Protein AF-A0A958HQF8-F1 (afdb_monomer_lite)

Structure (mmCIF, N/CA/C/O backbone):
data_AF-A0A958HQF8-F1
#
_entry.id   AF-A0A958HQF8-F1
#
loop_
_atom_site.group_PDB
_atom_site.id
_atom_site.type_symbol
_atom_site.label_atom_id
_atom_site.label_alt_id
_atom_site.label_comp_id
_atom_site.label_asym_id
_atom_site.label_entity_id
_atom_site.label_seq_id
_atom_site.pdbx_PDB_ins_code
_atom_site.Cartn_x
_atom_site.Cartn_y
_atom_site.Cartn_z
_atom_site.occupancy
_atom_site.B_iso_or_equiv
_atom_site.auth_seq_id
_atom_site.auth_comp_id
_atom_site.auth_asym_id
_atom_site.auth_atom_id
_atom_site.pdbx_PDB_model_num
ATOM 1 N N . PRO A 1 1 ? 26.269 1.930 -56.554 1.00 43.25 1 PRO A N 1
ATOM 2 C CA . PRO A 1 1 ? 25.790 3.265 -56.115 1.00 43.25 1 PRO A CA 1
ATOM 3 C C . PRO A 1 1 ? 25.452 3.191 -54.622 1.00 43.25 1 PRO A C 1
ATOM 5 O O . PRO A 1 1 ? 24.500 2.509 -54.256 1.00 43.25 1 PRO A O 1
ATOM 8 N N . LEU A 1 2 ? 26.295 3.775 -53.762 1.00 46.78 2 LEU A N 1
ATOM 9 C CA . LEU A 1 2 ? 26.007 3.866 -52.329 1.00 46.78 2 LEU A CA 1
ATOM 10 C C . LEU A 1 2 ? 24.692 4.624 -52.161 1.00 46.78 2 LEU A C 1
ATOM 12 O O . LEU A 1 2 ? 24.563 5.763 -52.608 1.00 46.78 2 LEU A O 1
ATOM 16 N N . ASN A 1 3 ? 23.705 3.948 -51.583 1.00 55.00 3 ASN A N 1
ATOM 17 C CA . ASN A 1 3 ? 22.375 4.491 -51.385 1.00 55.00 3 ASN A CA 1
ATOM 18 C C . ASN A 1 3 ? 22.464 5.528 -50.254 1.00 55.00 3 ASN A C 1
ATOM 20 O O . ASN A 1 3 ? 22.374 5.197 -49.072 1.00 55.00 3 ASN A O 1
ATOM 24 N N . LEU A 1 4 ? 22.769 6.773 -50.633 1.00 55.94 4 LEU A N 1
ATOM 25 C CA . LEU A 1 4 ? 23.006 7.906 -49.734 1.00 55.94 4 LEU A CA 1
ATOM 26 C C . LEU A 1 4 ? 21.866 8.083 -48.726 1.00 55.94 4 LEU A C 1
ATOM 28 O O . LEU A 1 4 ? 22.138 8.401 -47.576 1.00 55.94 4 LEU A O 1
ATOM 32 N N . GLU A 1 5 ? 20.621 7.790 -49.111 1.00 55.47 5 GLU A N 1
ATOM 33 C CA . GLU A 1 5 ? 19.473 7.802 -48.198 1.00 55.47 5 GLU A CA 1
ATOM 34 C C . GLU A 1 5 ? 19.595 6.785 -47.060 1.00 55.47 5 GLU A C 1
ATOM 36 O O . GLU A 1 5 ? 19.254 7.090 -45.920 1.00 55.47 5 GLU A O 1
ATOM 41 N N . THR A 1 6 ? 20.084 5.575 -47.340 1.00 57.44 6 THR A N 1
ATOM 42 C CA . THR A 1 6 ? 20.245 4.524 -46.326 1.00 57.44 6 THR A CA 1
ATOM 43 C C . THR A 1 6 ? 21.407 4.849 -45.388 1.00 57.44 6 THR A C 1
ATOM 45 O O . THR A 1 6 ? 21.285 4.662 -44.180 1.00 57.44 6 THR A O 1
ATOM 48 N N . GLY A 1 7 ? 22.496 5.411 -45.926 1.00 61.34 7 GLY A N 1
ATOM 49 C CA . GLY A 1 7 ? 23.638 5.884 -45.138 1.00 61.34 7 GLY A CA 1
ATOM 50 C C . GLY A 1 7 ? 23.294 7.077 -44.240 1.00 61.34 7 GLY A C 1
ATOM 51 O O . GLY A 1 7 ? 23.631 7.067 -43.061 1.00 61.34 7 GLY A O 1
ATOM 52 N N . LEU A 1 8 ? 22.559 8.068 -44.762 1.00 58.69 8 LEU A N 1
ATOM 53 C CA . LEU A 1 8 ? 22.076 9.223 -43.993 1.00 58.69 8 LEU A CA 1
ATOM 54 C C . LEU A 1 8 ? 21.040 8.828 -42.941 1.00 58.69 8 LEU A C 1
ATOM 56 O O . LEU A 1 8 ? 21.103 9.331 -41.823 1.00 58.69 8 LEU A O 1
ATOM 60 N N . ARG A 1 9 ? 20.116 7.908 -43.257 1.00 57.94 9 ARG A N 1
ATOM 61 C CA . ARG A 1 9 ? 19.187 7.362 -42.256 1.00 57.94 9 ARG A CA 1
ATOM 62 C C . ARG A 1 9 ? 19.942 6.664 -41.135 1.00 57.94 9 ARG A C 1
ATOM 64 O O . ARG A 1 9 ? 19.680 6.989 -39.990 1.00 57.94 9 ARG A O 1
ATOM 71 N N . GLY A 1 10 ? 20.907 5.799 -41.449 1.00 60.22 10 GLY A N 1
ATOM 72 C CA . GLY A 1 10 ? 21.725 5.117 -40.441 1.00 60.22 10 GLY A CA 1
ATOM 73 C C . GLY A 1 10 ? 22.571 6.061 -39.578 1.00 60.22 10 GLY A C 1
ATOM 74 O O . GLY A 1 10 ? 22.782 5.775 -38.407 1.00 60.22 10 GLY A O 1
ATOM 75 N N . LEU A 1 11 ? 23.008 7.202 -40.124 1.00 61.97 11 LEU A N 1
ATOM 76 C CA . LEU A 1 11 ? 23.737 8.233 -39.372 1.00 61.97 11 LEU A CA 1
ATOM 77 C C . LEU A 1 11 ? 22.837 9.082 -38.460 1.00 61.97 11 LEU A C 1
ATOM 79 O O . LEU A 1 11 ? 23.317 9.628 -37.471 1.00 61.97 11 LEU A O 1
ATOM 83 N N . LEU A 1 12 ? 21.555 9.229 -38.808 1.00 61.78 12 LEU A N 1
ATOM 84 C CA . LEU A 1 12 ? 20.590 10.076 -38.093 1.00 61.78 12 LEU A CA 1
ATOM 85 C C . LEU A 1 12 ? 19.613 9.280 -37.216 1.00 61.78 12 LEU A C 1
ATOM 87 O O . LEU A 1 12 ? 18.906 9.870 -36.401 1.00 61.78 12 LEU A O 1
ATOM 91 N N . SER A 1 13 ? 19.550 7.957 -37.374 1.00 59.56 13 SER A N 1
ATOM 92 C CA . SER A 1 13 ? 18.737 7.068 -36.550 1.00 59.56 13 SER A CA 1
ATOM 93 C C . SER A 1 13 ? 19.614 6.341 -35.544 1.00 59.56 13 SER A C 1
ATOM 95 O O . SER A 1 13 ? 20.470 5.546 -35.926 1.00 59.56 13 SER A O 1
ATOM 97 N N . ILE A 1 14 ? 19.352 6.558 -34.260 1.00 61.38 14 ILE A N 1
ATOM 98 C CA . ILE A 1 14 ? 19.919 5.725 -33.204 1.00 61.38 14 ILE A CA 1
ATOM 99 C C . ILE A 1 14 ? 19.022 4.483 -33.099 1.00 61.38 14 ILE A C 1
ATOM 101 O O . ILE A 1 14 ? 17.836 4.635 -32.785 1.00 61.38 14 ILE A O 1
ATOM 105 N N . PRO A 1 15 ? 19.517 3.268 -33.404 1.00 65.62 15 PRO A N 1
ATOM 106 C CA . PRO A 1 15 ? 18.740 2.057 -33.189 1.00 65.62 15 PRO A CA 1
ATOM 107 C C . PRO A 1 15 ? 18.499 1.894 -31.685 1.00 65.62 15 PRO A C 1
ATOM 109 O O . PRO A 1 15 ? 19.441 1.835 -30.900 1.00 65.62 15 PRO A O 1
ATOM 112 N N . PHE A 1 16 ? 17.233 1.833 -31.283 1.00 66.25 16 PHE A N 1
ATOM 113 C CA . PHE A 1 16 ? 16.833 1.650 -29.892 1.00 66.25 16 PHE A CA 1
ATOM 114 C C . PHE A 1 16 ? 15.782 0.546 -29.809 1.00 66.25 16 PHE A C 1
ATOM 116 O O . PHE A 1 16 ? 14.872 0.487 -30.637 1.00 66.25 16 PHE A O 1
ATOM 123 N N . VAL A 1 17 ? 15.915 -0.324 -28.808 1.00 67.75 17 VAL A N 1
ATOM 124 C CA . VAL A 1 17 ? 14.936 -1.368 -28.494 1.00 67.75 17 VAL A CA 1
ATOM 125 C C . VAL A 1 17 ? 14.146 -0.915 -27.277 1.00 67.75 17 VAL A C 1
ATOM 127 O O . VAL A 1 17 ? 14.694 -0.813 -26.179 1.00 67.75 17 VAL A O 1
ATOM 130 N N . ASP A 1 18 ? 12.851 -0.667 -27.456 1.00 70.31 18 ASP A N 1
ATOM 131 C CA . ASP A 1 18 ? 11.960 -0.419 -26.330 1.00 70.31 18 ASP A CA 1
ATOM 132 C C . ASP A 1 18 ? 11.487 -1.759 -25.747 1.00 70.31 18 ASP A C 1
ATOM 134 O O . ASP A 1 18 ? 10.628 -2.443 -26.312 1.00 70.31 18 ASP A O 1
ATOM 138 N N . TYR A 1 19 ? 12.054 -2.141 -24.598 1.00 68.06 19 TYR A N 1
ATOM 139 C CA . TYR A 1 19 ? 11.669 -3.352 -23.865 1.00 68.06 19 TYR A CA 1
ATOM 140 C C . TYR A 1 19 ? 10.206 -3.346 -23.427 1.00 68.06 19 TYR A C 1
ATOM 142 O O . TYR A 1 19 ? 9.594 -4.405 -23.315 1.00 68.06 19 TYR A O 1
ATOM 150 N N . ALA A 1 20 ? 9.639 -2.168 -23.167 1.00 68.88 20 ALA A N 1
ATOM 151 C CA . ALA A 1 20 ? 8.257 -2.055 -22.740 1.00 68.88 20 ALA A CA 1
ATOM 152 C C . ALA A 1 20 ? 7.301 -2.259 -23.925 1.00 68.88 20 ALA A C 1
ATOM 154 O O . ALA A 1 20 ? 6.224 -2.820 -23.732 1.00 68.88 20 ALA A O 1
ATOM 155 N N . ARG A 1 21 ? 7.710 -1.869 -25.143 1.00 70.88 21 ARG A N 1
ATOM 156 C CA . ARG A 1 21 ? 6.973 -2.132 -26.394 1.00 70.88 21 ARG A CA 1
ATOM 157 C C . ARG A 1 21 ? 7.231 -3.529 -26.972 1.00 70.88 21 ARG A C 1
ATOM 159 O O . ARG A 1 21 ? 6.385 -4.041 -27.699 1.00 70.88 21 ARG A O 1
ATOM 166 N N . GLY A 1 22 ? 8.366 -4.142 -26.637 1.00 72.75 22 GLY A N 1
ATOM 167 C CA . GLY A 1 22 ? 8.760 -5.460 -27.138 1.00 72.75 22 GLY A CA 1
ATOM 168 C C . GLY A 1 22 ? 9.335 -5.424 -28.556 1.00 72.75 22 GLY A C 1
ATOM 169 O O . GLY A 1 22 ? 9.098 -6.341 -29.330 1.00 72.75 22 GLY A O 1
ATOM 170 N N . ASP A 1 23 ? 10.088 -4.378 -28.908 1.00 73.38 23 ASP A N 1
ATOM 171 C CA . ASP A 1 23 ? 10.635 -4.167 -30.265 1.00 73.38 23 ASP A CA 1
ATOM 172 C C . ASP A 1 23 ? 11.733 -5.150 -30.703 1.00 73.38 23 ASP A C 1
ATOM 174 O O . ASP A 1 23 ? 12.223 -5.076 -31.831 1.00 73.38 23 ASP A O 1
ATOM 178 N N . GLY A 1 24 ? 12.163 -6.032 -29.803 1.00 76.12 24 GLY A N 1
ATOM 179 C CA . GLY A 1 24 ? 13.229 -6.997 -30.040 1.00 76.12 24 GLY A CA 1
ATOM 180 C C . GLY A 1 24 ? 12.729 -8.363 -30.525 1.00 76.12 24 GLY A C 1
ATOM 181 O O . GLY A 1 24 ? 11.527 -8.642 -30.509 1.00 76.12 24 GLY A O 1
ATOM 182 N N . PRO A 1 25 ? 13.655 -9.252 -30.924 1.00 77.38 25 PRO A N 1
ATOM 183 C CA . PRO A 1 25 ? 13.328 -10.652 -31.152 1.00 77.38 25 PRO A CA 1
ATOM 184 C C . PRO A 1 25 ? 12.741 -11.259 -29.875 1.00 77.38 25 PRO A C 1
ATOM 186 O O . PRO A 1 25 ? 13.250 -11.061 -28.770 1.00 77.38 25 PRO A O 1
ATOM 189 N N . SER A 1 26 ? 11.644 -11.988 -30.035 1.00 80.50 26 SER A N 1
ATOM 190 C CA . SER A 1 26 ? 11.026 -12.736 -28.945 1.00 80.50 26 SER A CA 1
ATOM 191 C C . SER A 1 26 ? 11.734 -14.080 -28.785 1.00 80.50 26 SER A C 1
ATOM 193 O O . SER A 1 26 ? 12.085 -14.714 -29.778 1.00 80.50 26 SER A O 1
ATOM 195 N N . ILE A 1 27 ? 11.946 -14.506 -27.539 1.00 84.50 27 ILE A N 1
ATOM 196 C CA . ILE A 1 27 ? 12.650 -15.750 -27.198 1.00 84.50 27 ILE A CA 1
ATOM 197 C C . ILE A 1 27 ? 11.729 -16.605 -26.322 1.00 84.50 27 ILE A C 1
ATOM 199 O O . ILE A 1 27 ? 11.136 -16.096 -25.367 1.00 84.50 27 ILE A O 1
ATOM 203 N N . GLY A 1 28 ? 11.621 -17.901 -26.619 1.00 85.25 28 GLY A N 1
ATOM 204 C CA . GLY A 1 28 ? 10.891 -18.883 -25.818 1.00 85.25 28 GLY A CA 1
ATOM 205 C C . GLY A 1 28 ? 9.868 -19.706 -26.588 1.00 85.25 28 GLY A C 1
ATOM 206 O O . GLY A 1 28 ? 9.877 -19.714 -27.815 1.00 85.25 28 GLY A O 1
ATOM 207 N N . PRO A 1 29 ? 8.977 -20.417 -25.871 1.00 84.12 29 PRO A N 1
ATOM 208 C CA . PRO A 1 29 ? 8.037 -21.333 -26.498 1.00 84.12 29 PRO A CA 1
ATOM 209 C C . PRO A 1 29 ? 7.253 -20.650 -27.622 1.00 84.12 29 PRO A C 1
ATOM 211 O O . PRO A 1 29 ? 6.652 -19.597 -27.405 1.00 84.12 29 PRO A O 1
ATOM 214 N N . GLN A 1 30 ? 7.234 -21.278 -28.801 1.00 86.12 30 GLN A N 1
ATOM 215 C CA . GLN A 1 30 ? 6.580 -20.770 -30.018 1.00 86.12 30 GLN A CA 1
ATOM 216 C C . GLN A 1 30 ? 7.241 -19.525 -30.644 1.00 86.12 30 GLN A C 1
ATOM 218 O O . GLN A 1 30 ? 6.600 -18.833 -31.433 1.00 86.12 30 GLN A O 1
ATOM 223 N N . GLN A 1 31 ? 8.502 -19.235 -30.320 1.00 90.00 31 GLN A N 1
ATOM 224 C CA . GLN A 1 31 ? 9.300 -18.187 -30.961 1.00 90.00 31 GLN A CA 1
ATOM 225 C C . GLN A 1 31 ? 10.404 -18.784 -31.844 1.00 90.00 31 GLN A C 1
ATOM 227 O O . GLN A 1 31 ? 10.613 -19.993 -31.857 1.00 90.00 31 GLN A O 1
ATOM 232 N N . ALA A 1 32 ? 11.083 -17.933 -32.620 1.00 88.81 32 ALA A N 1
ATOM 233 C CA . ALA A 1 32 ? 12.172 -18.362 -33.502 1.00 88.81 32 ALA A CA 1
ATOM 234 C C . ALA A 1 32 ? 13.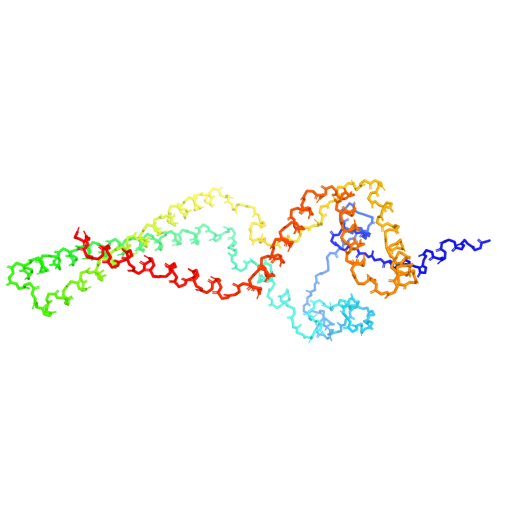418 -18.826 -32.728 1.00 88.81 32 ALA A C 1
ATOM 236 O O . ALA A 1 32 ? 14.131 -19.708 -33.194 1.00 88.81 32 ALA A O 1
ATOM 237 N N . GLU A 1 33 ? 13.653 -18.231 -31.558 1.00 88.81 33 GLU A N 1
ATOM 238 C CA . GLU A 1 33 ? 14.773 -18.546 -30.674 1.00 88.81 33 GLU A CA 1
ATOM 239 C C . GLU A 1 33 ? 14.250 -19.209 -29.396 1.00 88.81 33 GLU A C 1
ATOM 241 O O . GLU A 1 33 ? 13.338 -18.690 -28.743 1.00 88.81 33 GLU A O 1
ATOM 246 N N . ASP A 1 34 ? 14.848 -20.336 -29.019 1.00 89.56 34 ASP A N 1
ATOM 247 C CA . ASP A 1 34 ? 14.524 -21.057 -27.789 1.00 89.56 34 ASP A CA 1
ATOM 248 C C . ASP A 1 34 ? 15.382 -20.588 -26.604 1.00 89.56 34 ASP A C 1
ATOM 250 O O . ASP A 1 34 ? 16.441 -19.977 -26.752 1.00 89.56 34 ASP A O 1
ATOM 254 N N . TRP A 1 35 ? 14.940 -20.916 -25.389 1.00 87.06 35 TRP A N 1
ATOM 255 C CA . TRP A 1 35 ? 15.759 -20.792 -24.184 1.00 87.06 35 TRP A CA 1
ATOM 256 C C . TRP A 1 35 ? 15.597 -22.027 -23.302 1.00 87.06 35 TRP A C 1
ATOM 258 O O . TRP A 1 35 ? 14.571 -22.705 -23.323 1.00 87.06 35 TRP A O 1
ATOM 268 N N . THR A 1 36 ? 16.617 -22.324 -22.501 1.00 85.12 36 THR A N 1
ATOM 269 C CA . THR A 1 36 ? 16.574 -23.395 -21.498 1.00 85.12 36 THR A CA 1
ATOM 270 C C . THR A 1 36 ? 17.047 -22.833 -20.158 1.00 85.12 36 THR A C 1
ATOM 272 O O . THR A 1 36 ? 18.066 -22.138 -20.129 1.00 85.12 36 THR A O 1
ATOM 275 N N . PRO A 1 37 ? 16.331 -23.077 -19.045 1.00 86.38 37 PRO A N 1
ATOM 276 C CA . PRO A 1 37 ? 16.796 -22.651 -17.732 1.00 86.38 37 PRO A CA 1
ATOM 277 C C . PRO A 1 37 ? 18.062 -23.420 -17.348 1.00 86.38 37 PRO A C 1
ATOM 279 O O . PRO A 1 37 ? 18.094 -24.646 -17.432 1.00 86.38 37 PRO A O 1
ATOM 282 N N . ILE A 1 38 ? 19.075 -22.704 -16.864 1.00 85.69 38 ILE A N 1
ATOM 283 C CA . ILE A 1 38 ? 20.272 -23.298 -16.263 1.00 85.69 38 ILE A CA 1
ATOM 284 C C . ILE A 1 38 ? 20.173 -23.092 -14.753 1.00 85.69 38 ILE A C 1
ATOM 286 O O . ILE A 1 38 ? 20.035 -21.959 -14.286 1.00 85.69 38 ILE A O 1
ATOM 290 N N . LEU A 1 39 ? 20.199 -24.189 -13.995 1.00 88.25 39 LEU A N 1
ATOM 291 C CA . LEU A 1 39 ? 20.197 -24.126 -12.538 1.00 88.25 39 LEU A CA 1
ATOM 292 C C . LEU A 1 39 ? 21.592 -23.729 -12.061 1.00 88.25 39 LEU A C 1
ATOM 294 O O . LEU A 1 39 ? 22.547 -24.453 -12.314 1.00 88.25 39 LEU A O 1
ATOM 298 N N . ILE A 1 40 ? 21.679 -22.600 -11.362 1.00 87.94 40 ILE A N 1
ATOM 299 C CA . ILE A 1 40 ? 22.914 -22.172 -10.710 1.00 87.94 40 ILE A CA 1
ATOM 300 C C . ILE A 1 40 ? 22.971 -22.808 -9.318 1.00 87.94 40 ILE A C 1
ATOM 302 O O . ILE A 1 40 ? 22.029 -22.649 -8.534 1.00 87.94 40 ILE A O 1
ATOM 306 N N . SER A 1 41 ? 24.052 -23.525 -9.020 1.00 86.62 41 SER A N 1
ATOM 307 C CA . SER A 1 41 ? 24.291 -24.183 -7.732 1.00 86.62 41 SER A CA 1
ATOM 308 C C . SER A 1 41 ? 25.473 -23.554 -6.983 1.00 86.62 41 SER A C 1
ATOM 310 O O . SER A 1 41 ? 26.107 -22.605 -7.443 1.00 86.62 41 SER A O 1
ATOM 312 N N . ASN A 1 42 ? 25.783 -24.093 -5.802 1.00 85.06 42 ASN A N 1
ATOM 313 C CA . ASN A 1 42 ? 26.983 -23.708 -5.055 1.00 85.06 42 ASN A CA 1
ATOM 314 C C . ASN A 1 42 ? 28.290 -24.168 -5.734 1.00 85.06 42 ASN A C 1
ATOM 316 O O . ASN A 1 42 ? 29.360 -23.711 -5.340 1.00 85.06 42 ASN A O 1
ATOM 320 N N . ASP A 1 43 ? 28.219 -25.051 -6.734 1.00 88.75 43 ASP A N 1
ATOM 321 C CA . ASP A 1 43 ? 29.382 -25.531 -7.490 1.00 88.75 43 ASP A CA 1
ATOM 322 C C . ASP A 1 43 ? 29.830 -24.516 -8.563 1.00 88.75 43 ASP A C 1
ATOM 324 O O . ASP A 1 43 ? 30.96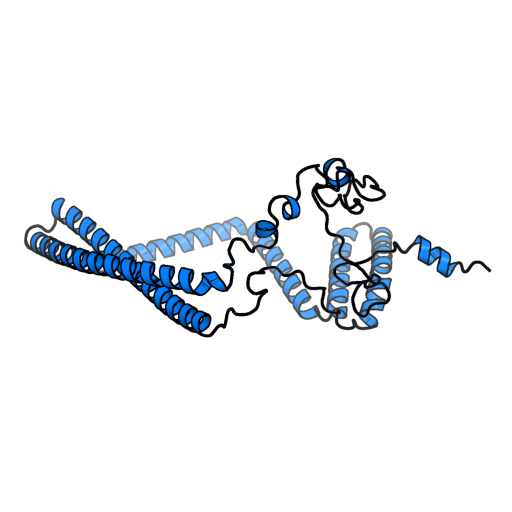0 -24.566 -9.052 1.00 88.75 43 ASP A O 1
ATOM 328 N N . ASP A 1 44 ? 28.979 -23.537 -8.891 1.00 90.44 44 ASP A N 1
ATOM 329 C CA . ASP A 1 44 ? 29.244 -22.469 -9.857 1.00 90.44 44 ASP A CA 1
ATOM 330 C C . ASP A 1 44 ? 30.076 -21.329 -9.244 1.00 90.44 44 ASP A C 1
ATOM 332 O O . ASP A 1 44 ? 29.643 -20.177 -9.149 1.00 90.44 44 ASP A O 1
ATOM 336 N N . GLY A 1 45 ? 31.316 -21.629 -8.846 1.00 87.19 45 GLY A N 1
ATOM 337 C CA . GLY A 1 45 ? 32.186 -20.693 -8.115 1.00 87.19 45 GLY A CA 1
ATOM 338 C C . GLY A 1 45 ? 32.451 -19.349 -8.816 1.00 87.19 45 GLY A C 1
ATOM 339 O O . GLY A 1 45 ? 32.778 -18.355 -8.163 1.00 87.19 45 GLY A O 1
ATOM 340 N N . TRP A 1 46 ? 32.263 -19.268 -10.139 1.00 89.12 46 TRP A N 1
ATOM 341 C CA . TRP A 1 46 ? 32.380 -18.010 -10.885 1.00 89.12 46 TRP A CA 1
ATOM 342 C C . TRP A 1 46 ? 31.330 -16.976 -10.460 1.00 89.12 46 TRP A C 1
ATOM 344 O O . TRP A 1 46 ? 31.604 -15.779 -10.511 1.00 89.12 46 TRP A O 1
ATOM 354 N N . VAL A 1 47 ? 30.151 -17.409 -10.009 1.00 89.69 47 VAL A N 1
ATOM 355 C CA . VAL A 1 47 ? 29.039 -16.527 -9.622 1.00 89.69 47 VAL A CA 1
ATOM 356 C C . VAL A 1 47 ? 29.388 -15.706 -8.384 1.00 89.69 47 VAL A C 1
ATOM 358 O O . VAL A 1 47 ? 29.010 -14.538 -8.273 1.00 89.69 47 VAL A O 1
ATOM 361 N N . ASP A 1 48 ? 30.161 -16.300 -7.479 1.00 87.44 48 ASP A N 1
ATOM 362 C CA . ASP A 1 48 ? 30.664 -15.645 -6.275 1.00 87.44 48 ASP A CA 1
ATOM 363 C C . ASP A 1 48 ? 31.828 -14.696 -6.576 1.00 87.44 48 ASP A C 1
ATOM 365 O O . ASP A 1 48 ? 31.949 -13.638 -5.951 1.00 87.44 48 ASP A O 1
ATOM 369 N N . GLY A 1 49 ? 32.667 -15.055 -7.552 1.00 86.00 49 GLY A N 1
ATOM 370 C CA . GLY A 1 49 ? 33.795 -14.236 -7.996 1.00 86.00 49 GLY A CA 1
ATOM 371 C C . GLY A 1 49 ? 33.401 -13.074 -8.912 1.00 86.00 49 GLY A C 1
ATOM 372 O O . GLY A 1 49 ? 34.109 -12.068 -8.980 1.00 86.00 49 GLY A O 1
ATOM 373 N N . TYR A 1 50 ? 32.271 -13.175 -9.611 1.00 86.00 50 TYR A N 1
ATOM 374 C CA . TYR A 1 50 ? 31.887 -12.219 -10.641 1.00 86.00 50 TYR A CA 1
ATOM 375 C C . TYR A 1 50 ? 31.081 -11.039 -10.082 1.00 86.00 50 TYR A C 1
ATOM 377 O O . TYR A 1 50 ? 29.880 -11.133 -9.840 1.00 86.00 50 TYR A O 1
ATOM 385 N N . ARG A 1 51 ? 31.738 -9.882 -9.940 1.00 82.38 51 ARG A N 1
ATOM 386 C CA . ARG A 1 51 ? 31.127 -8.609 -9.493 1.00 82.38 51 ARG A CA 1
ATOM 387 C C . ARG A 1 51 ? 31.039 -7.543 -10.590 1.00 82.38 51 ARG A C 1
ATOM 389 O O . ARG A 1 51 ? 30.664 -6.409 -10.311 1.00 82.38 51 ARG A O 1
ATOM 396 N N . GLY A 1 52 ? 31.425 -7.901 -11.813 1.00 78.50 52 GLY A N 1
ATOM 397 C CA . GLY A 1 52 ? 31.461 -6.997 -12.959 1.00 78.50 52 GLY A CA 1
ATOM 398 C C . GLY A 1 52 ? 30.100 -6.772 -13.623 1.00 78.50 52 GLY A C 1
ATOM 399 O O . GLY A 1 52 ? 29.062 -7.287 -13.191 1.00 78.50 52 GLY A O 1
ATOM 400 N N . LEU A 1 53 ? 30.130 -6.006 -14.712 1.00 81.44 53 LEU A N 1
ATOM 401 C CA . LEU A 1 53 ? 28.998 -5.803 -15.613 1.00 81.44 53 LEU A CA 1
ATOM 402 C C . LEU A 1 53 ? 29.173 -6.648 -16.880 1.00 81.44 53 LEU A C 1
ATOM 404 O O . LEU A 1 53 ? 30.273 -6.762 -17.420 1.00 81.44 53 LEU A O 1
ATOM 408 N N . TRP A 1 54 ? 28.086 -7.270 -17.325 1.00 76.62 54 TRP A N 1
ATOM 409 C CA . TRP A 1 54 ? 28.031 -8.119 -18.509 1.00 76.62 54 TRP A CA 1
ATOM 410 C C . TRP A 1 54 ? 28.002 -7.240 -19.757 1.00 76.62 54 TRP A C 1
ATOM 412 O O . TRP A 1 54 ? 27.013 -6.559 -20.013 1.00 76.62 54 TRP A O 1
ATOM 422 N N . GLY A 1 55 ? 29.069 -7.289 -20.552 1.00 72.88 55 GLY A N 1
ATOM 423 C CA . G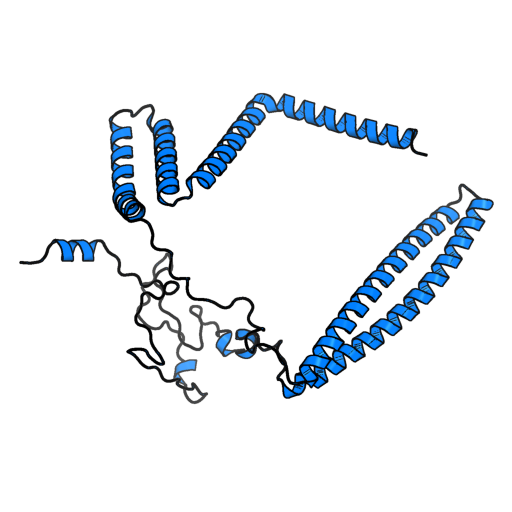LY A 1 55 ? 29.195 -6.518 -21.790 1.00 72.88 55 GLY A CA 1
ATOM 424 C C . GLY A 1 55 ? 29.981 -5.217 -21.622 1.00 72.88 55 GLY A C 1
ATOM 425 O O . GLY A 1 55 ? 30.706 -5.029 -20.647 1.00 72.88 55 GLY A O 1
ATOM 426 N N . LEU A 1 56 ? 29.875 -4.339 -22.619 1.00 68.69 56 LEU A N 1
ATOM 427 C CA . LEU A 1 56 ? 30.552 -3.044 -22.634 1.00 68.69 56 LEU A CA 1
ATOM 428 C C . LEU A 1 56 ? 29.792 -2.051 -21.747 1.00 68.69 56 LEU A C 1
ATOM 430 O O . LEU A 1 56 ? 28.645 -1.724 -22.038 1.00 68.69 56 LEU A O 1
ATOM 434 N N . ASP A 1 57 ? 30.436 -1.563 -20.688 1.00 71.25 57 ASP A N 1
ATOM 435 C CA . ASP A 1 57 ? 29.947 -0.413 -19.924 1.00 71.25 57 ASP A CA 1
ATOM 436 C C . ASP A 1 57 ? 30.578 0.854 -20.504 1.00 71.25 57 ASP A C 1
ATOM 438 O O . ASP A 1 57 ? 31.794 1.038 -20.425 1.00 71.25 57 ASP A O 1
ATOM 442 N N . THR A 1 58 ? 29.771 1.709 -21.135 1.00 69.12 58 THR A N 1
ATOM 443 C CA . THR A 1 58 ? 30.258 2.919 -21.823 1.00 69.12 58 THR A CA 1
ATOM 444 C C . THR A 1 58 ? 30.599 4.053 -20.857 1.00 69.12 58 THR A C 1
ATOM 446 O O . THR A 1 58 ? 31.052 5.108 -21.295 1.00 69.12 58 THR A O 1
ATOM 449 N N . TRP A 1 59 ? 30.416 3.838 -19.545 1.00 64.94 59 TRP A N 1
ATOM 450 C CA . TRP A 1 59 ? 30.590 4.850 -18.499 1.00 64.94 59 TRP A CA 1
ATOM 451 C C . TRP A 1 59 ? 29.809 6.137 -18.794 1.00 64.94 59 TRP A C 1
ATOM 453 O O . TRP A 1 59 ? 30.238 7.228 -18.419 1.00 64.94 59 TRP A O 1
ATOM 463 N N . ASP A 1 60 ? 28.651 6.008 -19.455 1.00 71.62 60 ASP A N 1
ATOM 464 C CA . ASP A 1 60 ? 27.785 7.139 -19.776 1.00 71.62 60 ASP A CA 1
ATOM 465 C C . ASP A 1 60 ? 27.438 7.924 -18.490 1.00 71.62 60 ASP A C 1
ATOM 467 O O . ASP A 1 60 ? 26.819 7.359 -17.571 1.00 71.62 60 ASP A O 1
ATOM 471 N N . PRO A 1 61 ? 27.806 9.221 -18.404 1.00 61.03 61 PRO A N 1
ATOM 472 C CA . PRO A 1 61 ? 27.502 10.074 -17.259 1.00 61.03 61 PRO A CA 1
ATOM 473 C C . PRO A 1 61 ? 26.003 10.173 -16.955 1.00 61.03 61 PRO A C 1
ATOM 475 O O . PRO A 1 61 ? 25.626 10.340 -15.796 1.00 61.03 61 PRO A O 1
ATOM 478 N N . LEU A 1 62 ? 25.150 10.053 -17.979 1.00 67.69 62 LEU A N 1
ATOM 479 C CA . LEU A 1 62 ? 23.692 10.099 -17.847 1.00 67.69 62 LEU A CA 1
ATOM 480 C C . LEU A 1 62 ? 23.091 8.731 -17.482 1.00 67.69 62 LEU A C 1
ATOM 482 O O . LEU A 1 62 ? 21.930 8.651 -17.082 1.00 67.69 62 LEU A O 1
ATOM 486 N N . GLY A 1 63 ? 23.892 7.662 -17.549 1.00 60.75 63 GLY A N 1
ATOM 487 C CA . GLY A 1 63 ? 23.532 6.313 -17.120 1.00 60.75 63 GLY A CA 1
ATOM 488 C C . GLY A 1 63 ? 22.518 5.597 -18.013 1.00 60.75 63 GLY A C 1
ATOM 489 O O . GLY A 1 63 ? 21.962 4.585 -17.576 1.00 60.75 63 GLY A O 1
ATOM 490 N N . GLY A 1 64 ? 22.280 6.097 -19.228 1.00 60.81 64 GLY A N 1
ATOM 491 C CA . GLY A 1 64 ? 21.343 5.514 -20.186 1.00 60.81 64 GLY A CA 1
ATOM 492 C C . GLY A 1 64 ? 21.829 4.179 -20.751 1.00 60.81 64 GLY A C 1
ATOM 493 O O . GLY A 1 64 ? 21.025 3.279 -20.979 1.00 60.81 64 GLY A O 1
ATOM 494 N N . GLU A 1 65 ? 23.145 4.012 -20.885 1.00 64.94 65 GLU A N 1
ATOM 495 C CA . GLU A 1 65 ? 23.771 2.853 -21.536 1.00 64.94 65 GLU A CA 1
ATOM 496 C C . GLU A 1 65 ? 24.680 2.063 -20.587 1.00 64.94 65 GLU A C 1
ATOM 498 O O . GLU A 1 65 ? 25.851 1.814 -20.857 1.00 64.94 65 GLU A O 1
ATOM 503 N N . ARG A 1 66 ? 24.149 1.663 -19.430 1.00 67.81 66 ARG A N 1
ATOM 504 C CA . ARG A 1 66 ? 24.913 0.828 -18.492 1.00 67.81 66 ARG A CA 1
ATOM 505 C C . ARG A 1 66 ? 24.712 -0.651 -18.760 1.00 67.81 66 ARG A C 1
ATOM 507 O O . ARG A 1 66 ? 23.575 -1.134 -18.770 1.00 67.81 66 ARG A O 1
ATOM 514 N N . ALA A 1 67 ? 25.814 -1.387 -18.820 1.00 74.56 67 ALA A N 1
ATOM 515 C CA . ALA A 1 67 ? 25.786 -2.838 -18.905 1.00 74.56 67 ALA A CA 1
ATOM 516 C C . ALA A 1 67 ? 24.983 -3.464 -17.730 1.00 74.56 67 ALA A C 1
ATOM 518 O O . ALA A 1 67 ? 24.946 -2.924 -16.607 1.00 74.56 67 ALA A O 1
ATOM 519 N N . PRO A 1 68 ? 24.256 -4.572 -17.959 1.00 75.00 68 PRO A N 1
ATOM 520 C CA . PRO A 1 68 ? 23.594 -5.310 -16.886 1.00 75.00 68 PRO A CA 1
ATOM 521 C C . PRO A 1 68 ? 24.634 -5.912 -15.934 1.00 75.00 68 PRO A C 1
ATOM 523 O O . PRO A 1 68 ? 25.686 -6.359 -16.369 1.00 75.00 68 PRO A O 1
ATOM 526 N N . SER A 1 69 ? 24.372 -5.940 -14.625 1.00 83.94 69 SER A N 1
ATOM 527 C CA . SER A 1 69 ? 25.256 -6.659 -13.695 1.00 83.94 69 SER A CA 1
ATOM 528 C C . SER A 1 69 ? 24.950 -8.156 -13.693 1.00 83.94 69 SER A C 1
ATOM 530 O O . SER A 1 69 ? 23.832 -8.556 -14.029 1.00 83.94 69 SER A O 1
ATOM 532 N N . GLY A 1 70 ? 25.921 -8.968 -13.267 1.00 85.62 70 GLY A N 1
ATOM 533 C CA . GLY A 1 70 ? 25.763 -10.421 -13.165 1.00 85.62 70 GLY A CA 1
ATOM 534 C C . GLY A 1 70 ? 24.623 -10.889 -12.237 1.00 85.62 70 GLY A C 1
ATOM 535 O O . GLY A 1 70 ? 23.930 -10.077 -11.610 1.00 85.62 70 GLY A O 1
ATOM 536 N N . PRO A 1 71 ? 24.416 -12.214 -12.122 1.00 86.06 71 PRO A N 1
ATOM 537 C CA . PRO A 1 71 ? 23.219 -12.790 -11.501 1.00 86.06 71 PRO A CA 1
ATOM 538 C C . PRO A 1 71 ? 23.143 -12.606 -9.978 1.00 86.06 71 PRO A C 1
ATOM 540 O O . PRO A 1 71 ? 22.045 -12.451 -9.445 1.00 86.06 71 PRO A O 1
ATOM 543 N N . LYS A 1 72 ? 24.285 -12.584 -9.272 1.00 89.81 72 LYS A N 1
ATOM 544 C CA . LYS A 1 72 ? 24.342 -12.478 -7.802 1.00 89.81 72 LYS A CA 1
ATOM 545 C C . LYS A 1 72 ? 24.457 -11.043 -7.289 1.00 89.81 72 LYS A C 1
ATOM 547 O O . LYS A 1 72 ? 23.808 -10.690 -6.303 1.00 89.81 72 LYS A O 1
ATOM 552 N N . TYR A 1 73 ? 25.264 -10.212 -7.946 1.00 90.50 73 TYR A N 1
ATOM 553 C CA . TYR A 1 73 ? 25.594 -8.866 -7.475 1.00 90.50 73 TYR A CA 1
ATOM 554 C C . TYR A 1 73 ? 24.939 -7.768 -8.323 1.00 90.50 73 TYR A C 1
ATOM 556 O O . TYR A 1 73 ? 24.798 -7.878 -9.544 1.00 90.50 73 TYR A O 1
ATOM 564 N N . ASN A 1 74 ? 24.522 -6.695 -7.660 1.00 88.56 74 ASN A N 1
ATOM 565 C CA . ASN A 1 74 ? 24.104 -5.441 -8.275 1.00 88.56 74 ASN A CA 1
ATOM 566 C C . ASN A 1 74 ? 25.318 -4.686 -8.840 1.00 88.56 74 ASN A C 1
ATOM 568 O O . ASN A 1 74 ? 26.468 -5.042 -8.587 1.00 88.56 74 ASN A O 1
ATOM 572 N N . ARG A 1 75 ? 25.055 -3.600 -9.574 1.00 82.00 75 ARG A N 1
ATOM 573 C CA . ARG A 1 75 ? 26.097 -2.729 -10.149 1.00 82.00 75 ARG A CA 1
ATOM 574 C C . ARG A 1 75 ? 27.024 -2.104 -9.099 1.00 82.00 75 ARG A C 1
ATOM 576 O O . ARG A 1 75 ? 28.166 -1.802 -9.403 1.00 82.00 75 ARG A O 1
ATOM 583 N N . ASP A 1 76 ? 26.530 -1.909 -7.881 1.00 84.69 76 ASP A N 1
ATOM 584 C CA . ASP A 1 76 ? 27.282 -1.386 -6.734 1.00 84.69 76 ASP A CA 1
ATOM 585 C C . ASP A 1 76 ? 28.026 -2.483 -5.945 1.00 84.69 76 ASP A C 1
ATOM 587 O O . ASP A 1 76 ? 28.625 -2.210 -4.908 1.00 84.69 76 ASP A O 1
ATOM 591 N N . GLY A 1 77 ? 27.972 -3.740 -6.402 1.00 84.44 77 GLY A N 1
ATOM 592 C CA . GLY A 1 77 ? 28.583 -4.882 -5.726 1.00 84.44 77 GLY A CA 1
ATOM 593 C C . GLY A 1 77 ? 27.784 -5.433 -4.539 1.00 84.44 77 GLY A C 1
ATOM 594 O O . GLY A 1 77 ? 28.226 -6.411 -3.925 1.00 84.44 77 GLY A O 1
ATOM 595 N N . SER A 1 78 ? 26.613 -4.867 -4.218 1.00 90.44 78 SER A N 1
ATOM 596 C CA . SER A 1 78 ? 25.703 -5.418 -3.206 1.00 90.44 78 SER A CA 1
ATOM 597 C C . SER A 1 78 ? 25.042 -6.712 -3.697 1.00 90.44 78 SER A C 1
ATOM 599 O O . SER A 1 78 ? 24.884 -6.931 -4.898 1.00 90.44 78 SER A O 1
ATOM 601 N N . VAL A 1 79 ? 24.657 -7.609 -2.785 1.00 91.75 79 VAL A N 1
ATOM 602 C CA . VAL A 1 79 ? 23.968 -8.856 -3.165 1.00 91.75 79 VAL A CA 1
ATOM 603 C C . VAL A 1 79 ? 22.519 -8.551 -3.544 1.00 91.75 79 VAL A C 1
ATOM 605 O O . VAL A 1 79 ? 21.783 -7.924 -2.778 1.00 91.75 79 VAL A O 1
ATOM 608 N N . ARG A 1 80 ? 22.089 -9.033 -4.712 1.00 91.12 80 ARG A N 1
ATOM 609 C CA . ARG A 1 80 ? 20.723 -8.858 -5.220 1.00 91.12 80 ARG A CA 1
ATOM 610 C C . ARG A 1 80 ? 19.695 -9.469 -4.268 1.00 91.12 80 ARG A C 1
ATOM 612 O O . ARG A 1 80 ? 19.894 -10.564 -3.740 1.00 91.12 80 ARG A O 1
ATOM 619 N N . LEU A 1 81 ? 18.551 -8.795 -4.109 1.00 90.81 81 LEU A N 1
ATOM 620 C CA . LEU A 1 81 ? 17.426 -9.297 -3.308 1.00 90.81 81 LEU A CA 1
ATOM 621 C C . LEU A 1 81 ? 16.936 -10.663 -3.814 1.00 90.81 81 LEU A C 1
ATOM 623 O O . LEU A 1 81 ? 16.725 -11.565 -3.009 1.00 90.81 81 LEU A O 1
ATOM 627 N N . SER A 1 82 ? 16.846 -10.826 -5.137 1.00 90.00 82 SER A N 1
ATOM 628 C CA . SER A 1 82 ? 16.483 -12.087 -5.794 1.00 90.00 82 SER A CA 1
ATOM 629 C C . SER A 1 82 ? 17.423 -13.244 -5.457 1.00 90.00 82 SER A C 1
ATOM 631 O O . SER A 1 82 ? 16.997 -14.390 -5.500 1.00 90.00 82 SER A O 1
ATOM 633 N N . TRP A 1 83 ? 18.678 -12.949 -5.100 1.00 90.81 83 TRP A N 1
ATOM 634 C CA . TRP A 1 83 ? 19.663 -13.948 -4.698 1.00 90.81 83 TRP A CA 1
ATOM 635 C C . TRP A 1 83 ? 19.602 -14.244 -3.198 1.00 90.81 83 TRP A C 1
ATOM 637 O O . TRP A 1 83 ? 19.504 -15.395 -2.790 1.00 90.81 83 TRP A O 1
ATOM 647 N N . ARG A 1 84 ? 19.658 -13.204 -2.352 1.00 92.44 84 ARG A N 1
ATOM 648 C CA . ARG A 1 84 ? 19.739 -13.382 -0.889 1.00 92.44 84 ARG A CA 1
ATOM 649 C C . ARG A 1 84 ? 18.429 -13.834 -0.245 1.00 92.44 84 ARG A C 1
ATOM 651 O O . ARG A 1 84 ? 18.459 -14.433 0.822 1.00 92.44 84 ARG A O 1
ATOM 658 N N . ALA A 1 85 ? 17.293 -13.466 -0.830 1.00 93.88 85 ALA A N 1
ATOM 659 C CA . ALA A 1 85 ? 15.967 -13.727 -0.282 1.00 93.88 85 ALA A CA 1
ATOM 660 C C . ALA A 1 85 ? 14.953 -13.862 -1.433 1.00 93.88 85 ALA A C 1
ATOM 662 O O . ALA A 1 85 ? 14.136 -12.965 -1.654 1.00 93.88 85 ALA A O 1
ATOM 663 N N . PRO A 1 86 ? 15.003 -14.966 -2.201 1.00 90.19 86 PRO A N 1
ATOM 664 C CA . PRO A 1 86 ? 14.164 -15.149 -3.386 1.00 90.19 86 PRO A CA 1
ATOM 665 C C . PRO A 1 86 ? 12.663 -15.128 -3.068 1.00 90.19 86 PRO A C 1
ATOM 667 O O . PRO A 1 86 ? 11.883 -14.589 -3.850 1.00 90.19 86 PRO A O 1
ATOM 670 N N . LEU A 1 87 ? 12.251 -15.645 -1.903 1.00 91.44 87 LEU A N 1
ATOM 671 C CA . LEU A 1 87 ? 10.852 -15.591 -1.459 1.00 91.44 87 LEU A CA 1
ATOM 672 C C . LEU A 1 87 ? 10.409 -14.156 -1.154 1.00 91.44 87 LEU A C 1
ATOM 674 O O . LEU A 1 87 ? 9.332 -13.748 -1.588 1.00 91.44 87 LEU A O 1
ATOM 678 N N . GLN A 1 88 ? 11.270 -13.368 -0.507 1.00 91.06 88 GLN A N 1
ATOM 679 C CA . GLN A 1 88 ? 11.039 -11.944 -0.266 1.00 91.06 88 GLN A CA 1
ATOM 680 C C . GLN A 1 88 ? 10.935 -11.171 -1.580 1.00 91.06 88 GLN A C 1
ATOM 682 O O . GLN A 1 88 ? 10.023 -10.367 -1.761 1.00 91.06 88 GLN A O 1
ATOM 687 N N . TRP A 1 89 ? 11.847 -11.444 -2.516 1.00 90.00 89 TRP A N 1
ATOM 688 C CA . TRP A 1 89 ? 11.854 -10.836 -3.843 1.00 90.00 89 TRP A CA 1
ATOM 689 C C . TRP A 1 89 ? 10.574 -11.142 -4.629 1.00 90.00 89 TRP A C 1
ATOM 691 O O . TRP A 1 89 ? 9.978 -10.236 -5.207 1.00 90.00 89 TRP A O 1
ATOM 701 N N . ALA A 1 90 ? 10.125 -12.400 -4.608 1.00 88.56 90 ALA A N 1
ATOM 702 C CA . ALA A 1 90 ? 8.889 -12.831 -5.256 1.00 88.56 90 ALA A CA 1
ATOM 703 C C . ALA A 1 90 ? 7.621 -12.398 -4.493 1.00 88.56 90 ALA A C 1
ATOM 705 O O . ALA A 1 90 ? 6.510 -12.548 -4.996 1.00 88.56 90 ALA A O 1
ATOM 706 N N . GLY A 1 91 ? 7.760 -11.865 -3.274 1.00 88.81 91 GLY A N 1
ATOM 707 C CA . GLY A 1 91 ? 6.634 -11.522 -2.411 1.00 88.81 91 GLY A CA 1
ATOM 708 C C . GLY A 1 91 ? 5.861 -12.744 -1.907 1.00 88.81 91 GLY A C 1
ATOM 709 O O . GLY A 1 91 ? 4.670 -12.622 -1.620 1.00 88.81 91 GLY A O 1
ATOM 710 N N . LEU A 1 92 ? 6.516 -13.903 -1.812 1.00 91.12 92 LEU A N 1
ATOM 711 C CA . LEU A 1 92 ? 5.941 -15.161 -1.335 1.00 91.12 92 LEU A CA 1
ATOM 712 C C . LEU A 1 92 ? 6.003 -15.321 0.187 1.00 91.12 92 LEU A C 1
ATOM 714 O O . LEU A 1 92 ? 5.278 -16.153 0.713 1.00 91.12 92 LEU A O 1
ATOM 718 N N . ASP A 1 93 ? 6.772 -14.501 0.910 1.00 90.62 93 ASP A N 1
ATOM 719 C CA . ASP A 1 93 ? 6.848 -14.576 2.385 1.00 90.62 93 ASP A CA 1
ATOM 720 C C . ASP A 1 93 ? 5.485 -14.397 3.079 1.00 90.62 93 ASP A C 1
ATOM 722 O O . ASP A 1 93 ? 5.259 -14.898 4.175 1.00 90.62 93 ASP A O 1
ATOM 726 N N . LYS A 1 94 ? 4.554 -13.695 2.425 1.00 88.62 94 LYS A N 1
ATOM 727 C CA . LYS A 1 94 ? 3.174 -13.476 2.895 1.00 88.62 94 LYS A CA 1
ATOM 728 C C . LYS A 1 94 ? 2.181 -14.535 2.400 1.00 88.62 94 LYS A C 1
ATOM 730 O O . LYS A 1 94 ? 1.001 -14.458 2.729 1.00 88.62 94 LYS A O 1
ATOM 735 N N . VAL A 1 95 ? 2.619 -15.460 1.546 1.00 90.50 95 VAL A N 1
ATOM 736 C CA . VAL A 1 95 ? 1.768 -16.471 0.912 1.00 90.50 95 VAL A CA 1
ATOM 737 C C . VAL A 1 95 ? 2.024 -17.805 1.588 1.00 90.50 95 VAL A C 1
A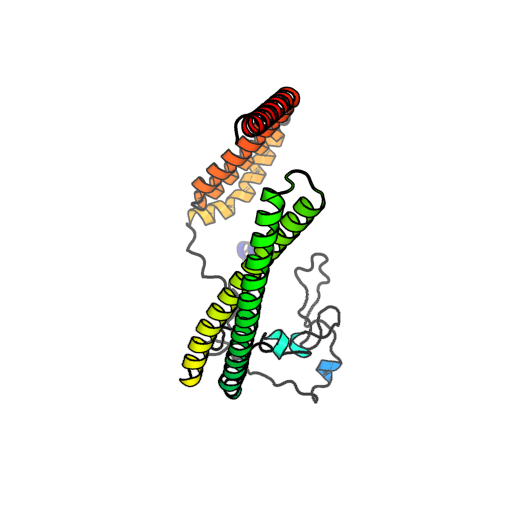TOM 739 O O . VAL A 1 95 ? 3.111 -18.373 1.503 1.00 90.50 95 VAL A O 1
ATOM 742 N N . LEU A 1 96 ? 1.001 -18.328 2.253 1.00 89.69 96 LEU A N 1
ATOM 743 C CA . LEU A 1 96 ? 1.082 -19.655 2.838 1.00 89.69 96 LEU A CA 1
ATOM 744 C C . LEU A 1 96 ? 1.002 -20.726 1.746 1.00 89.69 96 LEU A C 1
ATOM 746 O O . LEU A 1 96 ? 0.220 -20.587 0.802 1.00 89.69 96 LEU A O 1
ATOM 750 N N . PRO A 1 97 ? 1.760 -21.827 1.881 1.00 90.88 97 PRO A N 1
ATOM 751 C CA . PRO A 1 97 ? 1.585 -22.959 0.994 1.00 90.88 97 PRO A CA 1
ATOM 752 C C . PRO A 1 97 ? 0.177 -23.562 1.195 1.00 90.88 97 PRO A C 1
ATOM 754 O O . PRO A 1 97 ? -0.321 -23.581 2.329 1.00 90.88 97 PRO A O 1
ATOM 757 N N . PRO A 1 98 ? -0.468 -24.088 0.133 1.00 89.88 98 PRO A N 1
ATOM 758 C CA . PRO A 1 98 ? -1.859 -24.553 0.186 1.00 89.88 98 PRO A CA 1
ATOM 759 C C . PRO A 1 98 ? -2.149 -25.559 1.309 1.00 89.88 98 PRO A C 1
ATOM 761 O O . PRO A 1 98 ? -3.179 -25.482 1.972 1.00 89.88 98 PRO A O 1
ATOM 764 N N . ASN A 1 99 ? -1.196 -26.450 1.596 1.00 91.62 99 ASN A N 1
ATOM 765 C CA . ASN A 1 99 ? -1.308 -27.459 2.653 1.00 91.62 99 ASN A CA 1
ATOM 766 C C . ASN A 1 99 ? -1.321 -26.888 4.083 1.00 91.62 99 ASN A C 1
ATOM 768 O O . ASN A 1 99 ? -1.651 -27.614 5.016 1.00 91.62 99 ASN A O 1
ATOM 772 N N . ARG A 1 100 ? -0.947 -25.618 4.279 1.00 94.31 100 ARG A N 1
ATOM 773 C CA . ARG A 1 100 ? -0.976 -24.935 5.583 1.00 94.31 100 ARG A CA 1
ATOM 774 C C . ARG A 1 100 ? -2.053 -23.858 5.677 1.00 94.31 100 ARG A C 1
ATOM 776 O O . ARG A 1 100 ? -2.365 -23.432 6.786 1.00 94.31 100 ARG A O 1
ATOM 783 N N . ALA A 1 101 ? -2.618 -23.427 4.549 1.00 93.81 101 ALA A N 1
ATOM 784 C CA . ALA A 1 101 ? -3.540 -22.297 4.497 1.00 93.81 101 ALA A CA 1
ATOM 785 C C . ALA A 1 101 ? -4.805 -22.523 5.343 1.00 93.81 101 ALA A C 1
ATOM 787 O O . ALA A 1 101 ? -5.176 -21.644 6.113 1.00 93.81 101 ALA A O 1
ATOM 788 N N . VAL A 1 102 ? -5.419 -23.713 5.273 1.00 95.88 102 VAL A N 1
ATOM 789 C CA . VAL A 1 102 ? -6.640 -24.037 6.041 1.00 95.88 102 VAL A CA 1
ATOM 790 C C . VAL A 1 102 ? -6.385 -23.970 7.548 1.00 95.88 102 VAL A C 1
ATOM 792 O O . VAL A 1 102 ? -7.136 -23.323 8.271 1.00 95.88 102 VAL A O 1
ATOM 795 N N . THR A 1 103 ? -5.310 -24.601 8.028 1.00 96.62 103 THR A N 1
ATOM 796 C CA . THR A 1 103 ? -4.965 -24.614 9.458 1.00 96.62 103 THR A CA 1
ATOM 797 C C . THR A 1 103 ? -4.612 -23.219 9.965 1.00 96.62 103 THR A C 1
ATOM 799 O O . THR A 1 103 ? -5.063 -22.820 11.034 1.00 96.62 103 THR A O 1
ATOM 802 N N . ALA A 1 104 ? -3.824 -22.462 9.197 1.00 96.50 104 ALA A N 1
ATOM 803 C CA . ALA A 1 104 ? -3.431 -21.110 9.573 1.00 96.50 104 ALA A CA 1
ATOM 804 C C . ALA A 1 104 ? -4.632 -20.154 9.610 1.00 96.50 104 ALA A C 1
ATOM 806 O O . ALA A 1 104 ? -4.783 -19.415 10.577 1.00 96.50 104 ALA A O 1
ATOM 807 N N . MET A 1 105 ? -5.510 -20.206 8.604 1.00 96.50 105 MET A N 1
ATOM 808 C CA . MET A 1 105 ? -6.713 -19.375 8.573 1.00 96.50 105 MET A CA 1
ATOM 809 C C . MET A 1 105 ? -7.706 -19.774 9.670 1.00 96.50 105 MET A C 1
ATOM 811 O O . MET A 1 105 ? -8.314 -18.906 10.285 1.00 96.50 105 MET A O 1
ATOM 815 N N . GLY A 1 106 ? -7.820 -21.072 9.975 1.00 97.38 106 GLY A N 1
ATOM 816 C CA . GLY A 1 106 ? -8.602 -21.555 11.115 1.00 97.38 106 GLY A CA 1
ATOM 817 C C . GLY A 1 106 ? -8.125 -20.958 12.437 1.00 97.38 106 GLY A C 1
ATOM 818 O O . GLY A 1 106 ? -8.944 -20.486 13.216 1.00 97.38 106 GLY A O 1
ATOM 819 N N . LYS A 1 107 ? -6.804 -20.888 12.648 1.00 97.62 107 LYS A N 1
ATOM 820 C CA . LYS A 1 107 ? -6.234 -20.221 13.823 1.00 97.62 107 LYS A CA 1
ATOM 821 C C . LYS A 1 107 ? -6.590 -18.732 13.868 1.00 97.62 107 LYS A C 1
ATOM 823 O O . LYS A 1 107 ? -7.009 -18.258 14.911 1.00 97.62 107 LYS A O 1
ATOM 828 N N . VAL A 1 108 ? -6.475 -18.017 12.745 1.00 97.56 108 VAL A N 1
ATOM 829 C CA . VAL A 1 108 ? -6.840 -16.589 12.674 1.00 97.56 108 VAL A CA 1
ATOM 830 C C . VAL A 1 108 ? -8.304 -16.365 13.064 1.00 97.56 108 VAL A C 1
ATOM 832 O O . VAL A 1 108 ? -8.589 -15.440 13.813 1.00 97.56 108 VAL A O 1
ATOM 835 N N . VAL A 1 109 ? -9.225 -17.212 12.593 1.00 98.06 109 VAL A N 1
ATOM 836 C CA . VAL A 1 109 ? -10.645 -17.128 12.975 1.00 98.06 109 VAL A CA 1
ATOM 837 C C . VAL A 1 109 ? -10.828 -17.349 14.477 1.00 98.06 109 VAL A C 1
ATOM 839 O O . VAL A 1 109 ? -11.508 -16.556 15.119 1.00 98.06 109 VAL A O 1
ATOM 842 N N . THR A 1 110 ? -10.191 -18.371 15.053 1.00 98.06 110 THR A N 1
ATOM 843 C CA . THR A 1 110 ? -10.269 -18.635 16.499 1.00 98.06 110 THR A CA 1
ATOM 844 C C . THR A 1 110 ? -9.680 -17.494 17.334 1.00 98.06 110 THR A C 1
ATOM 846 O O . THR A 1 110 ? -10.272 -17.103 18.337 1.00 98.06 110 THR A O 1
ATOM 849 N N . ASP A 1 111 ? -8.557 -16.911 16.907 1.00 98.12 111 ASP A N 1
ATOM 850 C CA . ASP A 1 111 ? -7.944 -15.765 17.588 1.00 98.12 111 ASP A CA 1
ATOM 851 C C . ASP A 1 111 ? -8.884 -14.533 17.550 1.00 98.12 111 ASP A C 1
ATOM 853 O O . ASP A 1 111 ? -8.970 -13.784 18.523 1.00 98.12 111 ASP A O 1
ATOM 857 N N . LEU A 1 112 ? -9.629 -14.329 16.452 1.00 98.25 112 LEU A N 1
ATOM 858 C CA . LEU A 1 112 ? -10.638 -13.263 16.337 1.00 98.25 112 LEU A CA 1
ATOM 859 C C . LEU A 1 112 ? -11.869 -13.518 17.221 1.00 98.25 112 LEU A C 1
ATOM 861 O O . LEU A 1 112 ? -12.379 -12.576 17.821 1.00 98.25 112 LEU A O 1
ATOM 865 N N . GLU A 1 113 ? -12.323 -14.768 17.345 1.00 97.50 113 GLU A N 1
ATOM 866 C CA . GLU A 1 113 ? -13.422 -15.154 18.249 1.00 97.50 113 GLU A CA 1
ATOM 867 C C . GLU A 1 113 ? -13.082 -14.852 19.719 1.00 97.50 113 GLU A C 1
ATOM 869 O O . GLU A 1 113 ? -13.914 -14.344 20.476 1.00 97.50 113 GLU A O 1
ATOM 874 N N . GLU A 1 114 ? -11.840 -15.119 20.133 1.00 97.69 114 GLU A N 1
ATOM 875 C CA . GLU A 1 114 ? -11.367 -14.801 21.485 1.00 97.69 114 GLU A CA 1
ATOM 876 C C . GLU A 1 114 ? -11.279 -13.283 21.727 1.00 97.69 114 GLU A C 1
ATOM 878 O O . GLU A 1 114 ? -11.668 -12.789 22.795 1.00 97.69 114 GLU A O 1
ATOM 883 N N . GLN A 1 115 ? -10.835 -12.524 20.719 1.00 97.81 115 GLN A N 1
ATOM 884 C CA . GLN A 1 115 ? -10.814 -11.059 20.765 1.00 97.81 115 GLN A CA 1
ATOM 885 C C . GLN A 1 115 ? -12.224 -10.468 20.840 1.00 97.81 115 GLN A C 1
ATOM 887 O O . GLN A 1 115 ? -12.458 -9.570 21.650 1.00 97.81 115 GLN A O 1
ATOM 892 N N . GLU A 1 116 ? -13.174 -10.982 20.052 1.00 97.75 116 GLU A N 1
ATOM 893 C CA . GLU A 1 116 ? -14.575 -10.548 20.086 1.00 97.75 116 GLU A CA 1
ATOM 894 C C . GLU A 1 116 ? -15.152 -10.714 21.495 1.00 97.75 116 GLU A C 1
ATOM 896 O O . GLU A 1 116 ? -15.748 -9.781 22.042 1.00 97.75 116 GLU A O 1
ATOM 901 N N . LYS A 1 117 ? -14.931 -11.882 22.111 1.00 97.81 117 LYS A N 1
ATOM 902 C CA . LYS A 1 117 ? -15.407 -12.172 23.465 1.00 97.81 117 LYS A CA 1
ATOM 903 C C . LYS A 1 117 ? -14.819 -11.202 24.490 1.00 97.81 117 LYS A C 1
ATOM 905 O O . LYS A 1 117 ? -15.568 -10.637 25.287 1.00 97.81 117 LYS A O 1
ATOM 910 N N . THR A 1 118 ? -13.507 -10.978 24.439 1.00 98.00 118 THR A N 1
ATOM 911 C CA . THR A 1 118 ? -12.811 -10.050 25.345 1.00 98.00 118 THR A CA 1
ATOM 912 C C . THR A 1 118 ? -13.357 -8.627 25.206 1.00 98.00 118 THR A C 1
ATOM 914 O O . THR A 1 118 ? -13.771 -8.019 26.194 1.00 98.00 118 THR A O 1
ATOM 917 N N . LEU A 1 119 ? -13.460 -8.118 23.974 1.00 98.00 119 LEU A N 1
ATOM 918 C CA . LEU A 1 119 ? -14.002 -6.783 23.703 1.00 98.00 119 LEU A CA 1
ATOM 919 C C . LEU A 1 119 ? -15.464 -6.654 24.138 1.00 98.00 119 LEU A C 1
ATOM 921 O O . LEU A 1 119 ? -15.878 -5.602 24.624 1.00 98.00 119 LEU A O 1
ATOM 925 N N . HIS A 1 120 ? -16.261 -7.713 23.991 1.00 97.94 120 HIS A N 1
ATOM 926 C CA . HIS A 1 120 ? -17.646 -7.712 24.444 1.00 97.94 120 HIS A CA 1
ATOM 927 C C . HIS A 1 120 ? -17.750 -7.573 25.968 1.00 97.94 120 HIS A C 1
ATOM 929 O O . HIS A 1 120 ? -18.557 -6.780 26.461 1.00 97.94 120 HIS A O 1
ATOM 935 N N . GLU A 1 121 ? -16.928 -8.310 26.717 1.00 97.94 121 GLU A N 1
ATOM 936 C CA . GLU A 1 121 ? -16.867 -8.223 28.179 1.00 97.94 121 GLU A CA 1
ATOM 937 C C . GLU A 1 121 ? -16.427 -6.822 28.639 1.00 97.94 121 GLU A C 1
ATOM 939 O O . GLU A 1 121 ? -17.081 -6.223 29.501 1.00 97.94 121 GLU A O 1
ATOM 944 N N . GLU A 1 122 ? -15.397 -6.249 28.007 1.00 98.00 122 GLU A N 1
ATOM 945 C CA . GLU A 1 122 ? -14.932 -4.882 28.273 1.00 98.00 122 GLU A CA 1
ATOM 946 C C . GLU A 1 122 ? -16.005 -3.831 27.977 1.00 98.00 122 GLU A C 1
ATOM 948 O O . GLU A 1 122 ? -16.229 -2.919 28.774 1.00 98.00 122 GLU A O 1
ATOM 953 N N . LEU A 1 123 ? -16.721 -3.972 26.862 1.00 97.88 123 LEU A N 1
ATOM 954 C CA . LEU A 1 123 ? -17.783 -3.054 26.463 1.00 97.88 123 LEU A CA 1
ATOM 955 C C . LEU A 1 123 ? -18.958 -3.104 27.451 1.00 97.88 123 LEU A C 1
ATOM 957 O O . LEU A 1 123 ? -19.510 -2.063 27.822 1.00 97.88 123 LEU A O 1
ATOM 961 N N . VAL A 1 124 ? -19.326 -4.295 27.935 1.00 98.00 124 VAL A N 1
ATOM 962 C CA . VAL A 1 124 ? -20.340 -4.454 28.991 1.00 98.00 124 VAL A CA 1
ATOM 963 C C . VAL A 1 124 ? -19.882 -3.809 30.300 1.00 98.00 124 VAL A C 1
ATOM 965 O O . VAL A 1 124 ? -20.687 -3.129 30.944 1.00 98.00 124 VAL A O 1
ATOM 968 N N . ALA A 1 125 ? -18.617 -3.980 30.692 1.00 97.62 125 ALA A N 1
ATOM 969 C CA . ALA A 1 125 ? -18.058 -3.344 31.883 1.00 97.62 125 ALA A CA 1
ATOM 970 C C . ALA A 1 125 ? -18.043 -1.810 31.753 1.00 97.62 125 ALA A C 1
ATOM 972 O O . ALA A 1 125 ? -18.567 -1.118 32.625 1.00 97.62 125 ALA A O 1
ATOM 973 N N . GLN A 1 126 ? -17.562 -1.283 30.625 1.00 98.00 126 GLN A N 1
ATOM 974 C CA . GLN A 1 126 ? -17.501 0.153 30.350 1.00 98.00 126 GLN A CA 1
ATOM 975 C C . GLN A 1 126 ? -18.895 0.797 30.353 1.00 98.00 126 GLN A C 1
ATOM 977 O O . GLN A 1 126 ? -19.072 1.882 30.903 1.00 98.00 126 GLN A O 1
ATOM 982 N N . ARG A 1 127 ? -19.922 0.111 29.825 1.00 98.00 127 ARG A N 1
ATOM 983 C CA . ARG A 1 127 ? -21.321 0.573 29.915 1.00 98.00 127 ARG A CA 1
ATOM 984 C C . ARG A 1 127 ? -21.814 0.701 31.356 1.00 98.00 127 ARG A C 1
ATOM 986 O O . ARG A 1 127 ? -22.638 1.570 31.627 1.00 98.00 127 ARG A O 1
ATOM 993 N N . ARG A 1 128 ? -21.370 -0.166 32.273 1.00 97.81 128 ARG A N 1
ATOM 994 C CA . ARG A 1 128 ? -21.735 -0.066 33.697 1.00 97.81 128 ARG A CA 1
ATOM 995 C C . ARG A 1 128 ? -21.073 1.151 34.338 1.00 97.81 128 ARG A C 1
ATOM 997 O O . ARG A 1 128 ? -21.775 1.906 34.999 1.00 97.81 128 ARG A O 1
ATOM 1004 N N . THR A 1 129 ? -19.782 1.364 34.077 1.00 96.31 129 THR A N 1
ATOM 1005 C CA . THR A 1 129 ? -19.032 2.540 34.551 1.00 96.31 129 THR A CA 1
ATOM 1006 C C . THR A 1 129 ? -19.637 3.846 34.048 1.00 96.31 129 THR A C 1
ATOM 1008 O O . THR A 1 129 ? -19.817 4.778 34.823 1.00 96.31 129 THR A O 1
ATOM 1011 N N . LEU A 1 130 ? -20.013 3.903 32.768 1.00 97.75 130 LEU A N 1
ATOM 1012 C CA . LEU A 1 130 ? -20.634 5.095 32.199 1.00 97.75 130 LEU A CA 1
ATOM 1013 C C . LEU A 1 130 ? -21.960 5.427 32.899 1.00 97.75 130 LEU A C 1
ATOM 1015 O O . LEU A 1 130 ? -22.193 6.564 33.284 1.00 97.75 130 LEU A O 1
ATOM 1019 N N . ARG A 1 131 ? -22.810 4.416 33.129 1.00 98.00 131 ARG A N 1
ATOM 1020 C CA . ARG A 1 131 ? -24.089 4.608 33.830 1.00 98.00 131 ARG A CA 1
ATOM 1021 C C . ARG A 1 131 ? -23.909 5.063 35.275 1.00 98.00 131 ARG A C 1
ATOM 1023 O O . ARG A 1 131 ? -24.708 5.867 35.734 1.00 98.00 131 ARG A O 1
ATOM 1030 N N . SER A 1 132 ? -22.920 4.538 36.005 1.00 97.44 132 SER A N 1
ATOM 1031 C CA . SER A 1 132 ? -22.669 4.995 37.379 1.00 97.44 132 SER A CA 1
ATOM 1032 C C . SER A 1 132 ? -22.184 6.440 37.408 1.00 97.44 132 SER A C 1
ATOM 1034 O O . SER A 1 132 ? -22.641 7.210 38.243 1.00 97.44 132 SER A O 1
ATOM 1036 N N . LEU A 1 133 ? -21.314 6.811 36.470 1.00 96.88 133 LEU A N 1
ATOM 1037 C CA . LEU A 1 133 ? -20.759 8.155 36.392 1.00 96.88 133 LEU A CA 1
ATOM 1038 C C . LEU A 1 133 ? -21.814 9.194 35.991 1.00 96.88 133 LEU A C 1
ATOM 1040 O O . LEU A 1 133 ? -21.874 10.256 36.597 1.00 96.88 133 LEU A O 1
ATOM 1044 N N . GLU A 1 134 ? -22.709 8.852 35.063 1.00 97.62 134 GLU A N 1
ATOM 1045 C CA . GLU A 1 134 ? -23.855 9.700 34.707 1.00 97.62 134 GLU A CA 1
ATOM 1046 C C . GLU A 1 134 ? -24.768 9.963 35.915 1.00 97.62 134 GLU A C 1
ATOM 1048 O O . GLU A 1 134 ? -25.190 11.092 36.153 1.00 97.62 134 GLU A O 1
ATOM 1053 N N . LEU A 1 135 ? -25.033 8.936 36.734 1.00 97.06 135 LEU A N 1
ATOM 1054 C CA . LEU A 1 135 ? -25.812 9.100 37.966 1.00 97.06 135 LEU A CA 1
ATOM 1055 C C . LEU A 1 135 ? -25.107 10.013 38.984 1.00 97.06 135 LEU A C 1
ATOM 1057 O O . LEU A 1 135 ? -25.778 10.793 39.659 1.00 97.06 135 LEU A O 1
ATOM 1061 N N . GLU A 1 136 ? -23.779 9.928 39.106 1.00 94.69 136 GLU A N 1
ATOM 1062 C CA . GLU A 1 136 ? -22.986 10.816 39.969 1.00 94.69 136 GLU A CA 1
ATOM 1063 C C . GLU A 1 136 ? -23.025 12.267 39.476 1.00 94.69 136 GLU A C 1
ATOM 1065 O O . GLU A 1 136 ? -23.269 13.175 40.273 1.00 94.69 136 GLU A O 1
ATOM 1070 N N . VAL A 1 137 ? -22.833 12.484 38.172 1.00 95.38 137 VAL A N 1
ATOM 1071 C CA . VAL A 1 137 ? -22.911 13.809 37.542 1.00 95.38 137 VAL A CA 1
ATOM 1072 C C . VAL A 1 137 ? -24.292 14.422 37.766 1.00 95.38 137 VAL A C 1
ATOM 1074 O O . VAL A 1 137 ? -24.384 15.561 38.223 1.00 95.38 137 VAL A O 1
ATOM 1077 N N . GLU A 1 138 ? -25.369 13.669 37.541 1.00 94.38 138 GLU A N 1
ATOM 1078 C CA . GLU A 1 138 ? -26.737 14.157 37.745 1.00 94.38 138 GLU A CA 1
ATOM 1079 C C . GLU A 1 138 ? -27.016 14.495 39.221 1.00 94.38 138 GLU A C 1
ATOM 1081 O O . GLU A 1 138 ? -27.575 15.550 39.543 1.00 94.38 138 GLU A O 1
ATOM 1086 N N . ALA A 1 139 ? -26.556 13.651 40.153 1.00 93.12 139 ALA A N 1
ATOM 1087 C CA . ALA A 1 139 ? -26.675 13.921 41.584 1.00 93.12 139 ALA A CA 1
ATOM 1088 C C . ALA A 1 139 ? -25.924 15.204 41.992 1.00 93.12 139 ALA A C 1
ATOM 1090 O O . ALA A 1 139 ? -26.464 16.033 42.735 1.00 93.12 139 ALA A O 1
ATOM 1091 N N . LEU A 1 140 ? -24.708 15.408 41.476 1.00 92.69 140 LEU A N 1
ATOM 1092 C CA . LEU A 1 140 ? -23.908 16.607 41.732 1.00 92.69 140 LEU A CA 1
ATOM 1093 C C . LEU A 1 140 ? -24.546 17.855 41.120 1.00 92.69 140 LEU A C 1
ATOM 1095 O O . LEU A 1 140 ? -24.646 18.866 41.817 1.00 92.69 140 LEU A O 1
ATOM 1099 N N . ARG A 1 141 ? -25.069 17.782 39.888 1.00 91.50 141 ARG A N 1
ATOM 1100 C CA . ARG A 1 141 ? -25.820 18.885 39.259 1.00 91.50 141 ARG A CA 1
ATOM 1101 C C . ARG A 1 141 ? -27.012 19.311 40.105 1.00 91.50 141 ARG A C 1
ATOM 1103 O O . ARG A 1 141 ? -27.229 20.504 40.290 1.00 91.50 141 ARG A O 1
ATOM 1110 N N . SER A 1 142 ? -27.746 18.360 40.684 1.00 88.75 142 SER A N 1
ATOM 1111 C CA . SER A 1 142 ? -28.912 18.670 41.522 1.00 88.75 142 SER A CA 1
ATOM 1112 C C . SER A 1 142 ? -28.566 19.414 42.824 1.00 88.75 142 SER A C 1
ATOM 1114 O O . SER A 1 142 ? -29.412 20.130 43.360 1.00 88.75 142 SER A O 1
ATOM 1116 N N . THR A 1 143 ? -27.327 19.285 43.322 1.00 84.62 143 THR A N 1
ATOM 1117 C CA . THR A 1 143 ? -26.914 19.819 44.634 1.00 84.62 143 THR A CA 1
ATOM 1118 C C . THR A 1 143 ? -25.952 21.009 44.529 1.00 84.62 143 THR A C 1
ATOM 1120 O O . THR A 1 143 ? -26.010 21.921 45.354 1.00 84.62 143 THR A O 1
ATOM 1123 N N . GLN A 1 144 ? -25.047 21.022 43.544 1.00 73.69 144 GLN A N 1
ATOM 1124 C CA . GLN A 1 144 ? -23.951 21.991 43.421 1.00 73.69 144 GLN A CA 1
ATOM 1125 C C . GLN A 1 144 ? -23.607 22.289 41.952 1.00 73.69 144 GLN A C 1
ATOM 1127 O O . GLN A 1 144 ? -22.725 21.670 41.363 1.00 73.69 144 GLN A O 1
ATOM 1132 N N . TYR A 1 145 ? -24.241 23.321 41.394 1.00 66.88 145 TYR A N 1
ATOM 1133 C CA . TYR A 1 145 ? -24.068 23.734 39.992 1.00 66.88 145 TYR A CA 1
ATOM 1134 C C . TYR A 1 145 ? -22.690 24.326 39.633 1.00 66.88 145 TYR A C 1
ATOM 1136 O O . TYR A 1 145 ? -22.365 24.423 38.457 1.00 66.88 145 TYR A O 1
ATOM 1144 N N . LEU A 1 146 ? -21.889 24.764 40.610 1.00 73.19 146 LEU A N 1
ATOM 1145 C CA . LEU A 1 146 ? -20.599 25.439 40.389 1.00 73.19 146 LEU A CA 1
ATOM 1146 C C . LEU A 1 146 ? -19.522 24.851 41.314 1.00 73.19 146 LEU A C 1
ATOM 1148 O O . LEU A 1 146 ? -18.960 25.555 42.154 1.00 73.19 146 LEU A O 1
ATOM 1152 N N . SER A 1 147 ? -19.276 23.542 41.209 1.00 85.88 147 SER A N 1
ATOM 1153 C CA . SER A 1 147 ? -18.221 22.857 41.968 1.00 85.88 147 SER A CA 1
ATOM 1154 C C . SER A 1 147 ? -17.124 22.333 41.041 1.00 85.88 147 SER A C 1
ATOM 1156 O O . SER A 1 147 ? -17.402 21.845 39.950 1.00 85.88 147 SER A O 1
ATOM 1158 N N . SER A 1 148 ? -15.863 22.399 41.480 1.00 89.62 148 SER A N 1
ATOM 1159 C CA . SER A 1 148 ? -14.742 21.802 40.736 1.00 89.62 148 SER A CA 1
ATOM 1160 C C . SER A 1 148 ? -14.889 20.285 40.589 1.00 89.62 148 SER A C 1
ATOM 1162 O O . SER A 1 148 ? -14.446 19.722 39.597 1.00 89.62 148 SER A O 1
ATOM 1164 N N . VAL A 1 149 ? -15.545 19.642 41.562 1.00 90.12 149 VAL A N 1
ATOM 1165 C CA . VAL A 1 149 ? -15.823 18.199 41.569 1.00 90.12 149 VAL A CA 1
ATOM 1166 C C . VAL A 1 149 ? -16.807 17.823 40.463 1.00 90.12 149 VAL A C 1
ATOM 1168 O O . VAL A 1 149 ? -16.619 16.801 39.817 1.00 90.12 149 VAL A O 1
ATOM 1171 N N . LEU A 1 150 ? -17.833 18.647 40.213 1.00 91.94 150 LEU A N 1
ATOM 1172 C CA . LEU A 1 150 ? -18.749 18.431 39.093 1.00 91.94 150 LEU A CA 1
ATOM 1173 C C . LEU A 1 150 ? -18.001 18.475 37.755 1.00 91.94 150 LEU A C 1
ATOM 1175 O O . LEU A 1 150 ? -18.141 17.546 36.968 1.00 91.94 150 LEU A O 1
ATOM 1179 N N . ASN A 1 151 ? -17.176 19.502 37.533 1.00 92.38 151 ASN A N 1
ATOM 1180 C CA . ASN A 1 151 ? -16.420 19.643 36.285 1.00 92.38 151 ASN A CA 1
ATOM 1181 C C . ASN A 1 151 ? -15.497 18.437 36.034 1.00 92.38 151 ASN A C 1
ATOM 1183 O O . ASN A 1 151 ? -15.464 17.916 34.926 1.00 92.38 151 ASN A O 1
ATOM 1187 N N . GLU A 1 152 ? -14.795 17.956 37.066 1.00 93.88 152 GLU A N 1
ATOM 1188 C CA . GLU A 1 152 ? -13.949 16.756 36.971 1.00 93.88 152 GLU A CA 1
ATOM 1189 C C . GLU A 1 152 ? -14.769 15.512 36.582 1.00 93.88 152 GLU A C 1
ATOM 1191 O O . GLU A 1 152 ? -14.378 14.758 35.695 1.00 93.88 152 GLU A O 1
ATOM 1196 N N . ARG A 1 153 ? -15.949 15.319 37.187 1.00 94.75 153 ARG A N 1
ATOM 1197 C CA . ARG A 1 153 ? -16.825 14.176 36.873 1.00 94.75 153 ARG A CA 1
ATOM 1198 C C . ARG A 1 153 ? -17.431 14.261 35.474 1.00 94.75 153 ARG A C 1
ATOM 1200 O O . ARG A 1 153 ? -17.612 13.228 34.834 1.00 94.75 153 ARG A O 1
ATOM 1207 N N . GLU A 1 154 ? -17.735 15.463 34.991 1.00 94.69 154 GLU A N 1
ATOM 1208 C CA . GLU A 1 154 ? -18.183 15.687 33.612 1.00 94.69 154 GLU A CA 1
ATOM 1209 C C . GLU A 1 154 ? -17.068 15.384 32.599 1.00 94.69 154 GLU A C 1
ATOM 1211 O O . GLU A 1 154 ? -17.330 14.772 31.563 1.00 94.69 154 GLU A O 1
ATOM 1216 N N . GLU A 1 155 ? -15.817 15.735 32.905 1.00 96.25 155 GLU A N 1
ATOM 1217 C CA . GLU A 1 155 ? -14.665 15.353 32.082 1.00 96.25 155 GLU A CA 1
ATOM 1218 C C . GLU A 1 155 ? -14.465 13.830 32.057 1.00 96.25 155 GLU A C 1
ATOM 1220 O O . GLU A 1 155 ? -14.313 13.248 30.976 1.00 96.25 155 GLU A O 1
ATOM 1225 N N . ASP A 1 156 ? -14.528 13.169 33.217 1.00 96.56 156 ASP A N 1
ATOM 1226 C CA . ASP A 1 156 ? -14.466 11.706 33.315 1.00 96.56 156 ASP A CA 1
ATOM 1227 C C . ASP A 1 156 ? -15.583 11.043 32.486 1.00 96.56 156 ASP A C 1
ATOM 1229 O O . ASP A 1 156 ? -15.361 10.011 31.843 1.00 96.56 156 ASP A O 1
ATOM 1233 N N . LEU A 1 157 ? -16.786 11.635 32.476 1.00 97.50 157 LEU A N 1
ATOM 1234 C CA . LEU A 1 157 ? -17.942 11.130 31.733 1.00 97.50 157 LEU A CA 1
ATOM 1235 C C . LEU A 1 157 ? -17.675 11.160 30.230 1.00 97.50 157 LEU A C 1
ATOM 1237 O O . LEU A 1 157 ? -17.797 10.130 29.566 1.00 97.50 157 LEU A O 1
ATOM 1241 N N . VAL A 1 158 ? -17.221 12.299 29.707 1.00 97.69 158 VAL A N 1
ATOM 1242 C CA . VAL A 1 158 ? -16.875 12.457 28.286 1.00 97.69 158 VAL A CA 1
ATOM 1243 C C . VAL A 1 158 ? -15.763 11.484 27.870 1.00 97.69 158 VAL A C 1
ATOM 1245 O O . VAL A 1 158 ? -15.809 10.884 26.788 1.00 97.69 158 VAL A O 1
ATOM 1248 N N . GLN A 1 159 ? -14.763 11.267 28.729 1.00 97.50 159 GLN A N 1
ATOM 1249 C CA . GLN A 1 159 ? -13.717 10.271 28.477 1.00 97.50 159 GLN A CA 1
ATOM 1250 C C . GLN A 1 159 ? -14.281 8.845 28.451 1.00 97.50 159 GLN A C 1
ATOM 1252 O O . GLN A 1 159 ? -13.927 8.046 27.574 1.00 97.50 159 GLN A O 1
ATOM 1257 N N . ALA A 1 160 ? -15.183 8.515 29.378 1.00 97.38 160 ALA A N 1
ATOM 1258 C CA . ALA A 1 160 ? -15.829 7.211 29.437 1.00 97.38 160 ALA A CA 1
ATOM 1259 C C . ALA A 1 160 ? -16.721 6.939 28.213 1.00 97.38 160 ALA A C 1
ATOM 1261 O O . ALA A 1 160 ? -16.731 5.800 27.730 1.00 97.38 160 ALA A O 1
ATOM 1262 N N . GLU A 1 161 ? -17.416 7.955 27.691 1.00 98.06 161 GLU A N 1
ATOM 1263 C CA . GLU A 1 161 ? -18.191 7.886 26.444 1.00 98.06 161 GLU A CA 1
ATOM 1264 C C . GLU A 1 161 ? -17.283 7.646 25.241 1.00 98.06 161 GLU A C 1
ATOM 1266 O O . GLU A 1 161 ? -17.501 6.710 24.470 1.00 98.06 161 GLU A O 1
ATOM 1271 N N . THR A 1 162 ? -16.213 8.433 25.117 1.00 98.19 162 THR A N 1
ATOM 1272 C CA . THR A 1 162 ? -15.232 8.299 24.030 1.00 98.19 162 THR A CA 1
ATOM 1273 C C . THR A 1 162 ? -14.635 6.893 24.004 1.00 98.19 162 THR A C 1
ATOM 1275 O O . THR A 1 162 ? -14.557 6.252 22.953 1.00 98.19 162 THR A O 1
ATOM 1278 N N . LYS A 1 163 ? -14.274 6.361 25.177 1.00 97.62 163 LYS A N 1
ATOM 1279 C CA . LYS A 1 163 ? -13.773 4.991 25.308 1.00 97.62 163 LYS A CA 1
ATOM 1280 C C . LYS A 1 163 ? -14.826 3.951 24.915 1.00 97.62 163 LYS A C 1
ATOM 1282 O O . LYS A 1 163 ? -14.486 2.970 24.257 1.00 97.62 163 LYS A O 1
ATOM 1287 N N . LEU A 1 164 ? -16.093 4.149 25.287 1.00 98.25 164 LEU A N 1
ATOM 1288 C CA . LEU A 1 164 ? -17.178 3.247 24.895 1.00 98.25 164 LEU A CA 1
ATOM 1289 C C . LEU A 1 164 ? -17.379 3.231 23.372 1.00 98.25 164 LEU A C 1
ATOM 1291 O O . LEU A 1 164 ? -17.547 2.155 22.795 1.00 98.25 164 LEU A O 1
ATOM 1295 N N . HIS A 1 165 ? -17.334 4.399 22.728 1.00 98.06 165 HIS A N 1
ATOM 1296 C CA . HIS A 1 165 ? -17.404 4.515 21.272 1.00 98.06 165 HIS A CA 1
ATOM 1297 C C . HIS A 1 165 ? -16.245 3.776 20.595 1.00 98.06 165 HIS A C 1
ATOM 1299 O O . HIS A 1 165 ? -16.495 2.933 19.734 1.00 98.06 165 HIS A O 1
ATOM 1305 N N . ALA A 1 166 ? -15.009 3.994 21.051 1.00 98.00 166 ALA A N 1
ATOM 1306 C CA . ALA A 1 166 ? -13.832 3.309 20.516 1.00 98.00 166 ALA A CA 1
ATOM 1307 C C . ALA A 1 166 ? -13.920 1.776 20.659 1.00 98.00 166 ALA A C 1
ATOM 1309 O O . ALA A 1 166 ? -13.648 1.052 19.703 1.00 98.00 166 ALA A O 1
ATOM 1310 N N . LEU A 1 167 ? -14.361 1.266 21.818 1.00 98.31 167 LEU A N 1
ATOM 1311 C CA . LEU A 1 167 ? -14.584 -0.174 22.021 1.00 98.31 167 LEU A CA 1
ATOM 1312 C C . LEU A 1 167 ? -15.665 -0.726 21.083 1.00 98.31 167 LEU A C 1
ATOM 1314 O O . LEU A 1 167 ? -15.526 -1.826 20.550 1.00 98.31 167 LEU A O 1
ATOM 1318 N N . SER A 1 168 ? -16.743 0.032 20.857 1.00 98.00 168 SER A N 1
ATOM 1319 C CA . SER A 1 168 ? -17.806 -0.371 19.933 1.00 98.00 168 SER A CA 1
ATOM 1320 C C . SER A 1 168 ? -17.323 -0.433 18.483 1.00 98.00 168 SER A C 1
ATOM 1322 O O . SER A 1 168 ? -17.712 -1.347 17.757 1.00 98.00 168 SER A O 1
ATOM 1324 N N . GLU A 1 169 ? -16.490 0.515 18.051 1.00 98.25 169 GLU A N 1
ATOM 1325 C CA . GLU A 1 169 ? -15.888 0.508 16.713 1.00 98.25 169 GLU A CA 1
ATOM 1326 C C . GLU A 1 169 ? -14.926 -0.669 16.533 1.00 98.25 169 GLU A C 1
ATOM 1328 O O . GLU A 1 169 ? -14.999 -1.380 15.528 1.00 98.25 169 GLU A O 1
ATOM 1333 N N . GLN A 1 170 ? -14.074 -0.929 17.528 1.00 97.88 170 GLN A N 1
ATOM 1334 C CA . GLN A 1 170 ? -13.164 -2.075 17.519 1.00 97.88 170 GLN A CA 1
ATOM 1335 C C . GLN A 1 170 ? -13.923 -3.401 17.439 1.00 97.88 170 GLN A C 1
ATOM 1337 O O . GLN A 1 170 ? -13.580 -4.248 16.616 1.00 97.88 170 GLN A O 1
ATOM 1342 N N . LEU A 1 171 ? -14.990 -3.564 18.228 1.00 98.19 171 LEU A N 1
ATOM 1343 C CA . LEU A 1 171 ? -15.821 -4.767 18.191 1.00 98.19 171 LEU A CA 1
ATOM 1344 C C . LEU A 1 171 ? -16.453 -4.981 16.809 1.00 98.19 171 LEU A C 1
ATOM 1346 O O . LEU A 1 171 ? -16.466 -6.104 16.309 1.00 98.19 171 LEU A O 1
ATOM 1350 N N . ASN A 1 172 ? -16.959 -3.919 16.178 1.00 98.00 172 ASN A N 1
ATOM 1351 C CA . ASN A 1 172 ? -17.532 -4.013 14.835 1.00 98.00 172 ASN A CA 1
ATOM 1352 C C . ASN A 1 172 ? -16.477 -4.416 13.790 1.00 98.00 172 ASN A C 1
ATOM 1354 O O . ASN A 1 172 ? -16.739 -5.296 12.976 1.00 98.00 172 ASN A O 1
ATOM 1358 N N . SER A 1 173 ? -15.274 -3.837 13.856 1.00 98.00 173 SER A N 1
ATOM 1359 C CA . SER A 1 173 ? -14.155 -4.179 12.964 1.00 98.00 173 SER A CA 1
ATOM 1360 C C . SER A 1 173 ? -13.706 -5.642 13.108 1.00 98.00 173 SER A C 1
ATOM 1362 O O . SER A 1 173 ? -13.466 -6.335 12.113 1.00 98.00 173 SER A O 1
ATOM 1364 N N . VAL A 1 174 ? -13.646 -6.151 14.346 1.00 98.25 174 VAL A N 1
ATOM 1365 C CA . VAL A 1 174 ? -13.321 -7.561 14.621 1.00 98.25 174 VAL A CA 1
ATOM 1366 C C . VAL A 1 174 ? -14.397 -8.490 14.060 1.00 98.25 174 VAL A C 1
ATOM 1368 O O . VAL A 1 174 ? -14.056 -9.468 13.400 1.00 98.25 174 VAL A O 1
ATOM 1371 N N . LYS A 1 175 ? -15.682 -8.158 14.239 1.00 97.62 175 LYS A N 1
ATOM 1372 C CA . LYS A 1 175 ? -16.799 -8.938 13.682 1.00 97.62 175 LYS A CA 1
ATOM 1373 C C . LYS A 1 175 ? -16.772 -9.010 12.158 1.00 97.62 175 LYS A C 1
ATOM 1375 O O . LYS A 1 175 ? -16.926 -10.092 11.600 1.00 97.62 175 LYS A O 1
ATOM 1380 N N . GLU A 1 176 ? -16.525 -7.887 11.489 1.00 98.12 176 GLU A N 1
ATOM 1381 C CA . GLU A 1 176 ? -16.391 -7.849 10.027 1.00 98.12 176 GLU A CA 1
ATOM 1382 C C . GLU A 1 176 ? -15.207 -8.713 9.557 1.00 98.12 176 GLU A C 1
ATOM 1384 O O . GLU A 1 176 ? -15.326 -9.509 8.623 1.00 98.12 176 GLU A O 1
ATOM 1389 N N . SER A 1 177 ? -14.073 -8.633 10.262 1.00 97.81 177 SER A N 1
ATOM 1390 C CA . SER A 1 177 ? -12.889 -9.454 9.974 1.00 97.81 177 SER A CA 1
ATOM 1391 C C . SER A 1 177 ? -13.140 -10.949 10.195 1.00 97.81 177 SER A C 1
ATOM 1393 O O . SER A 1 177 ? -12.643 -11.781 9.433 1.00 97.81 177 SER A O 1
ATOM 1395 N N . GLN A 1 178 ? -13.915 -11.306 11.219 1.00 97.81 178 GLN A N 1
ATOM 1396 C CA . GLN A 1 178 ? -14.303 -12.682 11.521 1.00 97.81 178 GLN A CA 1
ATOM 1397 C C . GLN A 1 178 ? -15.255 -13.243 10.459 1.00 97.81 178 GLN A C 1
ATOM 1399 O O . GLN A 1 178 ? -15.069 -14.379 10.024 1.00 97.81 178 GLN A O 1
ATOM 1404 N N . GLU A 1 179 ? -16.241 -12.466 10.002 1.00 97.44 179 GLU A N 1
ATOM 1405 C CA . GLU A 1 179 ? -17.149 -12.863 8.919 1.00 97.44 179 GLU A CA 1
ATOM 1406 C C . GLU A 1 179 ? -16.373 -13.125 7.620 1.00 97.44 179 GLU A C 1
ATOM 1408 O O . GLU A 1 179 ? -16.449 -14.223 7.059 1.00 97.44 179 GLU A O 1
ATOM 1413 N N . ALA A 1 180 ? -15.525 -12.176 7.210 1.00 97.62 180 ALA A N 1
ATOM 1414 C CA . ALA A 1 180 ? -14.656 -12.333 6.045 1.00 97.62 180 ALA A CA 1
ATOM 1415 C C . ALA A 1 180 ? -13.679 -13.514 6.199 1.00 97.62 180 ALA A C 1
ATOM 1417 O O . ALA A 1 180 ? -13.417 -14.258 5.249 1.00 97.62 180 ALA A O 1
ATOM 1418 N N . GLY A 1 181 ? -13.144 -13.716 7.406 1.00 97.19 181 GLY A N 1
ATOM 1419 C CA . GLY A 1 181 ? -12.254 -14.826 7.723 1.00 97.19 181 GLY A CA 1
ATOM 1420 C C . GLY A 1 181 ? -12.943 -16.188 7.623 1.00 97.19 181 GLY A C 1
ATOM 1421 O O . GLY A 1 181 ? -12.371 -17.128 7.066 1.00 97.19 181 GLY A O 1
ATOM 1422 N N . ASN A 1 182 ? -14.185 -16.285 8.099 1.00 97.81 182 ASN A N 1
ATOM 1423 C CA . ASN A 1 182 ? -15.012 -17.485 8.008 1.00 97.81 182 ASN A CA 1
ATOM 1424 C C . ASN A 1 182 ? -15.369 -17.831 6.562 1.00 97.81 182 ASN A C 1
ATOM 1426 O O . ASN A 1 182 ? -15.229 -18.989 6.156 1.00 97.81 182 ASN A O 1
ATOM 1430 N N . GLU A 1 183 ? -15.766 -16.837 5.765 1.00 97.25 183 GLU A N 1
ATOM 1431 C CA . GLU A 1 183 ? -16.018 -17.027 4.336 1.00 97.25 183 GLU A CA 1
ATOM 1432 C C . GLU A 1 183 ? -14.747 -17.505 3.621 1.00 97.25 183 GLU A C 1
ATOM 1434 O O . GLU A 1 183 ? -14.765 -18.493 2.880 1.00 97.25 183 GLU A O 1
ATOM 1439 N N . HIS A 1 184 ? -13.604 -16.866 3.894 1.00 95.81 184 HIS A N 1
ATOM 1440 C CA . HIS A 1 184 ? -12.335 -17.263 3.296 1.00 95.81 184 HIS A CA 1
ATOM 1441 C C . HIS A 1 184 ? -11.930 -18.689 3.691 1.00 95.81 184 HIS A C 1
ATOM 1443 O O . HIS A 1 184 ? -11.542 -19.481 2.828 1.00 95.81 184 HIS A O 1
ATOM 1449 N N . LEU A 1 185 ? -12.075 -19.052 4.968 1.00 97.12 185 LEU A N 1
ATOM 1450 C CA . LEU A 1 185 ? -11.814 -20.402 5.460 1.00 97.12 185 LEU A CA 1
ATOM 1451 C C . LEU A 1 185 ? -12.712 -21.442 4.777 1.00 97.12 185 LEU A C 1
ATOM 1453 O O . LEU A 1 185 ? -12.235 -22.531 4.448 1.00 97.12 185 LEU A O 1
ATOM 1457 N N . ALA A 1 186 ? -13.987 -21.124 4.538 1.00 96.88 186 ALA A N 1
ATOM 1458 C CA . ALA A 1 186 ? -14.903 -22.002 3.818 1.00 96.88 186 ALA A CA 1
ATOM 1459 C C . ALA A 1 186 ? -14.423 -22.268 2.380 1.00 96.88 186 ALA A C 1
ATOM 1461 O O . ALA A 1 186 ? -14.357 -23.431 1.977 1.00 96.88 186 ALA A O 1
ATOM 1462 N N . ARG A 1 187 ? -13.985 -21.234 1.644 1.00 95.88 187 ARG A N 1
ATOM 1463 C CA . ARG A 1 187 ? -13.414 -21.407 0.290 1.00 95.88 187 ARG A CA 1
ATOM 1464 C C . ARG A 1 187 ? -12.126 -22.234 0.289 1.00 95.88 187 ARG A C 1
ATOM 1466 O O . ARG A 1 187 ? -11.943 -23.115 -0.553 1.00 95.88 187 ARG A O 1
ATOM 1473 N N . LEU A 1 188 ? -11.242 -22.004 1.262 1.00 95.75 188 LEU A N 1
ATOM 1474 C CA . LEU A 1 188 ? -10.003 -22.778 1.388 1.00 95.75 188 LEU A CA 1
ATOM 1475 C C . LEU A 1 188 ? -10.289 -24.264 1.648 1.00 95.75 188 LEU A C 1
ATOM 1477 O O . LEU A 1 188 ? -9.620 -25.127 1.082 1.00 95.75 188 LEU A O 1
ATOM 1481 N N . LYS A 1 189 ? -11.307 -24.579 2.461 1.00 95.44 189 LYS A N 1
ATOM 1482 C CA . LYS A 1 189 ? -11.736 -25.964 2.728 1.00 95.44 189 LYS A CA 1
ATOM 1483 C C . LYS A 1 189 ? -12.276 -26.671 1.483 1.00 95.44 189 LYS A C 1
ATOM 1485 O O . LYS A 1 189 ? -12.135 -27.887 1.388 1.00 95.44 189 LYS A O 1
ATOM 1490 N N . THR A 1 190 ? -12.838 -25.939 0.518 1.00 96.19 190 THR A N 1
ATOM 1491 C CA . THR A 1 190 ? -13.259 -26.499 -0.779 1.00 96.19 190 THR A CA 1
ATOM 1492 C C . THR A 1 190 ? -12.112 -26.640 -1.787 1.00 96.19 190 THR A C 1
ATOM 1494 O O . THR A 1 190 ? -12.340 -27.094 -2.904 1.00 96.19 190 THR A O 1
ATOM 1497 N N . GLY A 1 191 ? -10.881 -26.269 -1.416 1.00 93.50 191 GLY A N 1
ATOM 1498 C CA . GLY A 1 191 ? -9.709 -26.314 -2.295 1.00 93.50 191 GLY A CA 1
ATOM 1499 C C . GLY A 1 191 ? -9.573 -25.108 -3.228 1.00 93.50 191 GLY A C 1
ATOM 1500 O O . GLY A 1 191 ? -8.727 -25.127 -4.122 1.00 93.50 191 GLY A O 1
ATOM 1501 N N . ASP A 1 192 ? -10.371 -24.056 -3.027 1.00 94.00 192 ASP A N 1
ATOM 1502 C CA . ASP A 1 192 ? -10.241 -22.803 -3.768 1.00 94.00 192 ASP A CA 1
ATOM 1503 C C . ASP A 1 192 ? -9.249 -21.866 -3.061 1.00 94.00 192 ASP A C 1
ATOM 1505 O O . ASP A 1 192 ? -9.575 -21.175 -2.092 1.00 94.00 192 ASP A O 1
ATOM 1509 N N . PHE A 1 193 ? -8.016 -21.843 -3.570 1.00 90.19 193 PHE A N 1
ATOM 1510 C CA . PHE A 1 193 ? -6.940 -20.957 -3.108 1.00 90.19 193 PHE A CA 1
ATOM 1511 C C . PHE A 1 193 ? -6.868 -19.640 -3.898 1.00 90.19 193 PHE A C 1
ATOM 1513 O O . PHE A 1 193 ? -5.990 -18.812 -3.644 1.00 90.19 193 PHE A O 1
ATOM 1520 N N . GLY A 1 194 ? -7.776 -19.432 -4.856 1.00 89.88 194 GLY A N 1
ATOM 1521 C CA . GLY A 1 194 ? -7.736 -18.315 -5.787 1.00 89.88 194 GLY A CA 1
ATOM 1522 C C . GLY A 1 194 ? -6.584 -18.383 -6.805 1.00 89.88 194 GLY A C 1
ATOM 1523 O O . GLY A 1 194 ? -5.873 -19.385 -6.925 1.00 89.88 194 GLY A O 1
ATOM 1524 N N . PRO A 1 195 ? -6.383 -17.307 -7.585 1.00 90.19 195 PRO A N 1
ATOM 1525 C CA . PRO A 1 195 ? -5.346 -17.261 -8.611 1.00 90.19 195 PRO A CA 1
ATOM 1526 C C . PRO A 1 195 ? -3.931 -17.302 -8.016 1.00 90.19 195 PRO A C 1
ATOM 1528 O O . PRO A 1 195 ? -3.589 -16.497 -7.151 1.00 90.19 195 PRO A O 1
ATOM 1531 N N . ALA A 1 196 ? -3.046 -18.136 -8.575 1.00 86.00 196 ALA A N 1
ATOM 1532 C CA . ALA A 1 196 ? -1.662 -18.287 -8.098 1.00 86.00 196 ALA A CA 1
ATOM 1533 C C . ALA A 1 196 ? -0.865 -16.964 -8.044 1.00 86.00 196 ALA A C 1
ATOM 1535 O O . ALA A 1 196 ? 0.027 -16.790 -7.214 1.00 86.00 196 ALA A O 1
ATOM 1536 N N . ARG A 1 197 ? -1.196 -16.005 -8.918 1.00 87.44 197 ARG A N 1
ATOM 1537 C CA . ARG A 1 197 ? -0.537 -14.691 -9.013 1.00 87.44 197 ARG A CA 1
ATOM 1538 C C . ARG A 1 197 ? -1.240 -13.577 -8.234 1.00 87.44 197 ARG A C 1
ATOM 1540 O O . ARG A 1 197 ? -0.800 -12.437 -8.315 1.00 87.44 197 ARG A O 1
ATOM 1547 N N . ALA A 1 198 ? -2.278 -13.877 -7.450 1.00 88.00 198 ALA A N 1
ATOM 1548 C CA . ALA A 1 198 ? -3.021 -12.863 -6.691 1.00 88.00 198 ALA A CA 1
ATOM 1549 C C . ALA A 1 198 ? -2.146 -12.083 -5.685 1.00 88.00 198 ALA A C 1
ATOM 1551 O O . ALA A 1 198 ? -2.449 -10.945 -5.337 1.00 88.00 198 ALA A O 1
ATOM 1552 N N . HIS A 1 199 ? -1.025 -12.661 -5.243 1.00 87.50 199 HIS A N 1
ATOM 1553 C CA . HIS A 1 199 ? -0.074 -12.006 -4.342 1.00 87.50 199 HIS A CA 1
ATOM 1554 C C . HIS A 1 199 ? 0.752 -10.883 -5.006 1.00 87.50 199 HIS A C 1
ATOM 1556 O O . HIS A 1 199 ? 1.345 -10.055 -4.295 1.00 87.50 199 HIS A O 1
ATOM 1562 N N . ILE A 1 200 ? 0.793 -10.845 -6.344 1.00 88.12 200 ILE A N 1
ATOM 1563 C CA . ILE A 1 200 ? 1.554 -9.884 -7.144 1.00 88.12 200 ILE A CA 1
ATOM 1564 C C . ILE A 1 200 ? 0.712 -8.617 -7.327 1.00 88.12 200 ILE A C 1
ATOM 1566 O O . ILE A 1 200 ? -0.288 -8.623 -8.036 1.00 88.12 200 ILE A O 1
ATOM 1570 N N . ARG A 1 201 ? 1.128 -7.509 -6.700 1.00 81.00 201 ARG A N 1
ATOM 1571 C CA . ARG A 1 201 ? 0.418 -6.216 -6.800 1.00 81.00 201 ARG A CA 1
ATOM 1572 C C . ARG A 1 201 ? 0.819 -5.399 -8.026 1.00 81.00 201 ARG A C 1
ATOM 1574 O O . ARG A 1 201 ? -0.025 -4.774 -8.651 1.00 81.00 201 ARG A O 1
ATOM 1581 N N . HIS A 1 202 ? 2.105 -5.412 -8.362 1.00 78.25 202 HIS A N 1
ATOM 1582 C CA . HIS A 1 202 ? 2.671 -4.637 -9.464 1.00 78.25 202 HIS A CA 1
ATOM 1583 C C . HIS A 1 202 ? 3.267 -5.594 -10.491 1.00 78.25 202 HIS A C 1
ATOM 1585 O O . HIS A 1 202 ? 4.482 -5.751 -10.587 1.00 78.25 202 HIS A O 1
ATOM 1591 N N . ALA A 1 203 ? 2.399 -6.298 -11.215 1.00 78.25 203 ALA A N 1
ATOM 1592 C CA . ALA A 1 203 ? 2.847 -7.109 -12.335 1.00 78.25 203 ALA A CA 1
ATOM 1593 C C . ALA A 1 203 ? 3.285 -6.175 -13.469 1.00 78.25 203 ALA A C 1
ATOM 1595 O O . ALA A 1 203 ? 2.485 -5.377 -13.961 1.00 78.25 203 ALA A O 1
ATOM 1596 N N . VAL A 1 204 ? 4.549 -6.272 -13.885 1.00 71.81 204 VAL A N 1
ATOM 1597 C CA . VAL A 1 204 ? 5.005 -5.606 -15.107 1.00 71.81 204 VAL A CA 1
ATOM 1598 C C . VAL A 1 204 ? 4.295 -6.287 -16.266 1.00 71.81 204 VAL A C 1
ATOM 1600 O O . VAL A 1 204 ? 4.500 -7.472 -16.527 1.00 71.81 204 VAL A O 1
ATOM 1603 N N . THR A 1 205 ? 3.413 -5.544 -16.918 1.00 72.88 205 THR A N 1
ATOM 1604 C CA . THR A 1 205 ? 2.744 -5.981 -18.139 1.00 72.88 205 THR A CA 1
ATOM 1605 C C . THR A 1 205 ? 3.399 -5.272 -19.320 1.00 72.88 205 THR A C 1
ATOM 1607 O O . THR A 1 205 ? 3.798 -4.111 -19.174 1.00 72.88 205 THR A O 1
ATOM 1610 N N . PRO A 1 206 ? 3.565 -5.949 -20.471 1.00 73.69 206 PRO A N 1
ATOM 1611 C CA . PRO A 1 206 ? 4.009 -5.286 -21.690 1.00 73.69 206 PRO A CA 1
ATOM 1612 C C . PRO A 1 206 ? 3.096 -4.100 -21.998 1.00 73.69 206 PRO A C 1
ATOM 1614 O O . PRO A 1 206 ? 1.896 -4.149 -21.701 1.00 73.69 206 PRO A O 1
ATOM 1617 N N . GLN A 1 207 ? 3.643 -3.042 -22.599 1.00 77.12 207 GLN A N 1
ATOM 1618 C CA . GLN A 1 207 ? 2.806 -1.942 -23.053 1.00 77.12 207 GLN A CA 1
ATOM 1619 C C . GLN A 1 207 ? 1.762 -2.488 -24.031 1.00 77.12 207 GLN A C 1
ATOM 1621 O O . GLN A 1 207 ? 2.101 -3.262 -24.932 1.00 77.12 207 GLN A O 1
ATOM 1626 N N . PRO A 1 208 ? 0.486 -2.101 -23.873 1.00 73.50 208 PRO A N 1
ATOM 1627 C CA . PRO A 1 208 ? -0.528 -2.475 -24.838 1.00 73.50 208 PRO A CA 1
ATOM 1628 C C . PRO A 1 208 ? -0.139 -1.909 -26.204 1.00 73.50 208 PRO A C 1
ATOM 1630 O O . PRO A 1 208 ? 0.389 -0.798 -26.296 1.00 73.50 208 PRO A O 1
ATOM 1633 N N . ILE A 1 209 ? -0.423 -2.667 -27.265 1.00 68.94 209 ILE A N 1
ATOM 1634 C CA . ILE A 1 209 ? -0.196 -2.220 -28.641 1.00 68.94 209 ILE A CA 1
ATOM 1635 C C . ILE A 1 209 ? -0.908 -0.876 -28.808 1.00 68.94 209 ILE A C 1
ATOM 1637 O O . ILE A 1 209 ? -2.130 -0.786 -28.657 1.00 68.94 209 ILE A O 1
ATOM 1641 N N . ALA A 1 210 ? -0.136 0.183 -29.058 1.00 67.62 210 ALA A N 1
ATOM 1642 C CA . ALA A 1 210 ? -0.691 1.517 -29.204 1.00 67.62 210 ALA A CA 1
ATOM 1643 C C . ALA A 1 210 ? -1.720 1.522 -30.342 1.00 67.62 210 ALA A C 1
ATOM 1645 O O . ALA A 1 210 ? -1.492 0.934 -31.402 1.00 67.62 210 ALA A O 1
ATOM 1646 N N . ALA A 1 211 ? -2.846 2.208 -30.131 1.00 70.44 211 ALA A N 1
ATOM 1647 C CA . ALA A 1 211 ? -3.825 2.405 -31.190 1.00 70.44 211 ALA A CA 1
ATOM 1648 C C . ALA A 1 211 ? -3.142 3.049 -32.413 1.00 70.44 211 ALA A C 1
ATOM 1650 O O . ALA A 1 211 ? -2.270 3.911 -32.235 1.00 70.44 211 ALA A O 1
ATOM 1651 N N . PRO A 1 212 ? -3.524 2.661 -33.643 1.00 67.19 212 PRO A N 1
ATOM 1652 C CA . PRO A 1 212 ? -2.930 3.225 -34.845 1.00 67.19 212 PRO A CA 1
ATOM 1653 C C . PRO A 1 212 ? -3.114 4.747 -34.834 1.00 67.19 212 PRO A C 1
ATOM 1655 O O . PRO A 1 212 ? -4.239 5.248 -34.870 1.00 67.19 212 PRO A O 1
ATOM 1658 N N . GLN A 1 213 ? -2.010 5.496 -34.748 1.00 67.06 213 GLN A N 1
ATOM 1659 C CA . GLN A 1 213 ? -2.070 6.952 -34.859 1.00 67.06 213 GLN A CA 1
ATOM 1660 C C . GLN A 1 213 ? -2.493 7.327 -36.282 1.00 67.06 213 GLN A C 1
ATOM 1662 O O . GLN A 1 213 ? -2.171 6.635 -37.254 1.00 67.06 213 GLN A O 1
ATOM 1667 N N . SER A 1 214 ? -3.212 8.440 -36.425 1.00 75.31 214 SER A N 1
ATOM 1668 C CA . SER A 1 214 ? -3.587 8.936 -37.746 1.00 75.31 214 SER A CA 1
ATOM 1669 C C . SER A 1 214 ? -2.326 9.239 -38.570 1.00 75.31 214 SER A C 1
ATOM 1671 O O . SER A 1 214 ? -1.318 9.719 -38.047 1.00 75.31 214 SER A O 1
ATOM 1673 N N . ARG A 1 215 ? -2.368 8.995 -39.887 1.00 76.25 215 ARG A N 1
ATOM 1674 C CA . ARG A 1 215 ? -1.248 9.336 -40.789 1.00 76.25 215 ARG A CA 1
ATOM 1675 C C . ARG A 1 215 ? -0.869 10.822 -40.699 1.00 76.25 215 ARG A C 1
ATOM 1677 O O . ARG A 1 215 ? 0.300 11.166 -40.834 1.00 76.25 215 ARG A O 1
ATOM 1684 N N . ALA A 1 216 ? -1.852 11.682 -40.418 1.00 74.75 216 ALA A N 1
ATOM 1685 C CA . ALA A 1 216 ? -1.655 13.108 -40.183 1.00 74.75 216 ALA A CA 1
ATOM 1686 C C . ALA A 1 216 ? -0.817 13.391 -38.923 1.00 74.75 216 ALA A C 1
ATOM 1688 O O . ALA A 1 216 ? 0.063 14.245 -38.973 1.00 74.75 216 ALA A O 1
ATOM 1689 N N . ALA A 1 217 ? -1.024 12.649 -37.828 1.00 76.19 217 ALA A N 1
ATOM 1690 C CA . ALA A 1 217 ? -0.223 12.791 -36.612 1.00 76.19 217 ALA A CA 1
ATOM 1691 C C . ALA A 1 217 ? 1.244 12.392 -36.836 1.00 76.19 217 ALA A C 1
ATOM 1693 O O . ALA A 1 217 ? 2.138 13.110 -36.397 1.00 76.19 217 ALA A O 1
ATOM 1694 N N . TYR A 1 218 ? 1.501 11.310 -37.581 1.00 77.81 218 TYR A N 1
ATOM 1695 C CA . TYR A 1 218 ? 2.864 10.911 -37.956 1.00 77.81 218 TYR A CA 1
ATOM 1696 C C . TYR A 1 218 ? 3.562 11.954 -38.833 1.00 77.81 218 TYR A C 1
ATOM 1698 O O . TYR A 1 218 ? 4.704 12.327 -38.569 1.00 77.81 218 TYR A O 1
ATOM 1706 N N . PHE A 1 219 ? 2.871 12.448 -39.864 1.00 80.12 219 PHE A N 1
ATOM 1707 C CA . PHE A 1 219 ? 3.406 13.474 -40.757 1.00 80.12 219 PHE A CA 1
ATOM 1708 C C . PHE A 1 219 ? 3.694 14.783 -40.010 1.00 80.12 219 PHE A C 1
ATOM 1710 O O . PHE A 1 219 ? 4.763 15.372 -40.172 1.00 80.12 219 PHE A O 1
ATOM 1717 N N . TRP A 1 220 ? 2.777 15.204 -39.132 1.00 83.44 220 TRP A N 1
ATOM 1718 C CA . TRP A 1 220 ? 2.976 16.367 -38.272 1.00 83.44 220 TRP A CA 1
ATOM 1719 C C . TRP A 1 220 ? 4.163 16.175 -37.326 1.00 83.44 220 TRP A C 1
ATOM 1721 O O . TRP A 1 220 ? 5.031 17.040 -37.267 1.00 83.44 220 TRP A O 1
ATOM 1731 N N . ALA A 1 221 ? 4.265 15.037 -36.634 1.00 80.62 221 ALA A N 1
ATOM 1732 C CA . ALA A 1 221 ? 5.374 14.752 -35.724 1.00 80.62 221 ALA A CA 1
ATOM 1733 C C . ALA A 1 221 ? 6.745 14.807 -36.422 1.00 80.62 221 ALA A C 1
ATOM 1735 O O . ALA A 1 221 ? 7.704 15.297 -35.832 1.00 80.62 221 ALA A O 1
ATOM 1736 N N . ALA A 1 222 ? 6.828 14.373 -37.684 1.00 83.56 222 ALA A N 1
ATOM 1737 C CA . ALA A 1 222 ? 8.067 14.405 -38.460 1.00 83.56 222 ALA A CA 1
ATOM 1738 C C . ALA A 1 222 ? 8.499 15.825 -38.876 1.00 83.56 222 ALA A C 1
ATOM 1740 O O . ALA A 1 222 ? 9.691 16.112 -38.940 1.00 83.56 222 ALA A O 1
ATOM 1741 N N . ILE A 1 223 ? 7.547 16.716 -39.171 1.00 86.56 223 ILE A N 1
ATOM 1742 C CA . ILE A 1 223 ? 7.832 18.047 -39.741 1.00 86.56 223 ILE A CA 1
ATOM 1743 C C . ILE A 1 223 ? 7.876 19.139 -38.671 1.00 86.56 223 ILE A C 1
ATOM 1745 O O . ILE A 1 223 ? 8.593 20.131 -38.816 1.00 86.56 223 ILE A O 1
ATOM 1749 N N . SER A 1 224 ? 7.122 18.959 -37.589 1.00 84.19 224 SER A N 1
ATOM 1750 C CA . SER A 1 224 ? 6.861 19.988 -36.586 1.00 84.19 224 SER A CA 1
ATOM 1751 C C . SER A 1 224 ? 8.154 20.526 -35.955 1.00 84.19 224 SER A C 1
ATOM 1753 O O . SER A 1 224 ? 8.344 21.738 -35.902 1.00 84.19 224 SER A O 1
ATOM 1755 N N . GLY A 1 225 ? 9.102 19.663 -35.576 1.00 82.75 225 GLY A N 1
ATOM 1756 C CA . GLY A 1 225 ? 10.377 20.096 -34.989 1.00 82.75 225 GLY A CA 1
ATOM 1757 C C . GLY A 1 225 ? 11.195 21.018 -35.905 1.00 82.75 225 GLY A C 1
ATOM 1758 O O . GLY A 1 225 ? 11.655 22.075 -35.472 1.00 82.75 225 GLY A O 1
ATOM 1759 N N . GLY A 1 226 ? 11.322 20.661 -37.187 1.00 86.75 226 GLY A N 1
ATOM 1760 C CA . GLY A 1 226 ? 12.045 21.472 -38.172 1.00 86.75 226 GLY A CA 1
ATOM 1761 C C . GLY A 1 226 ? 11.331 22.787 -38.489 1.00 86.75 226 GLY A C 1
ATOM 1762 O O . GLY A 1 226 ? 11.960 23.844 -38.537 1.00 86.75 226 GLY A O 1
ATOM 1763 N N . LEU A 1 227 ? 10.004 22.739 -38.640 1.00 88.69 227 LEU A N 1
ATOM 1764 C CA . LEU A 1 227 ? 9.186 23.924 -38.892 1.00 88.69 227 LEU A CA 1
ATOM 1765 C C . LEU A 1 227 ? 9.235 24.913 -37.719 1.00 88.69 227 LEU A C 1
ATOM 1767 O O . LEU A 1 227 ? 9.353 26.114 -37.947 1.00 88.69 227 LEU A O 1
ATOM 1771 N N . LEU A 1 228 ? 9.189 24.420 -36.476 1.00 87.75 228 LEU A N 1
ATOM 1772 C CA . LEU A 1 228 ? 9.304 25.248 -35.275 1.00 87.75 228 LEU A CA 1
ATOM 1773 C C . LEU A 1 228 ? 10.644 25.983 -35.245 1.00 87.75 228 LEU A C 1
ATOM 1775 O O . LEU A 1 228 ? 10.675 27.189 -35.016 1.00 87.75 228 LEU A O 1
ATOM 1779 N N . LEU A 1 229 ? 11.743 25.276 -35.515 1.00 87.12 229 LEU A N 1
ATOM 1780 C CA . LEU A 1 229 ? 13.082 25.860 -35.492 1.00 87.12 229 LEU A CA 1
ATOM 1781 C C . LEU A 1 229 ? 13.246 26.933 -36.577 1.00 87.12 229 LEU A C 1
ATOM 1783 O O . LEU A 1 229 ? 13.716 28.031 -36.283 1.00 87.12 229 LEU A O 1
ATOM 1787 N N . LEU A 1 230 ? 12.782 26.662 -37.802 1.00 90.62 230 LEU A N 1
ATOM 1788 C CA . LEU A 1 230 ? 12.766 27.653 -38.884 1.00 90.62 230 LEU A CA 1
ATOM 1789 C C . LEU A 1 230 ? 11.926 28.882 -38.525 1.00 90.62 230 LEU A C 1
ATOM 1791 O O . LEU A 1 230 ? 12.352 30.011 -38.766 1.00 90.62 230 LEU A O 1
ATOM 1795 N N . LEU A 1 231 ? 10.755 28.674 -37.920 1.00 87.56 231 LEU A N 1
ATOM 1796 C CA . LEU A 1 231 ? 9.865 29.756 -37.519 1.00 87.56 231 LEU A CA 1
ATOM 1797 C C . LEU A 1 231 ? 10.493 30.623 -36.424 1.00 87.56 231 LEU A C 1
ATOM 1799 O O . LEU A 1 231 ? 10.417 31.843 -36.518 1.00 87.56 231 LEU A O 1
ATOM 1803 N N . VAL A 1 232 ? 11.160 30.019 -35.434 1.00 86.25 232 VAL A N 1
ATOM 1804 C CA . VAL A 1 232 ? 11.897 30.738 -34.380 1.00 86.25 232 VAL A CA 1
ATOM 1805 C C . VAL A 1 232 ? 13.031 31.574 -34.974 1.00 86.25 232 VAL A C 1
ATOM 1807 O O . VAL A 1 232 ? 13.141 32.759 -34.659 1.00 86.25 232 VAL A O 1
ATOM 1810 N N . VAL A 1 233 ? 13.838 30.996 -35.871 1.00 88.62 233 VAL A N 1
ATOM 1811 C CA . VAL A 1 233 ? 14.932 31.713 -36.548 1.00 88.62 233 VAL A CA 1
ATOM 1812 C C . VAL A 1 233 ? 14.394 32.889 -37.368 1.00 88.62 233 VAL A C 1
ATOM 1814 O O . VAL A 1 233 ? 14.905 34.005 -37.257 1.00 88.62 233 VAL A O 1
ATOM 1817 N N . ALA A 1 234 ? 13.323 32.676 -38.138 1.00 87.94 234 ALA A N 1
ATOM 1818 C CA . ALA A 1 234 ? 12.673 33.734 -38.907 1.00 87.94 234 ALA A CA 1
ATOM 1819 C C . ALA A 1 234 ? 12.146 34.862 -38.004 1.00 87.94 234 ALA A C 1
ATOM 1821 O O . ALA A 1 234 ? 12.256 36.038 -38.351 1.00 87.94 234 ALA A O 1
ATOM 1822 N N . LEU A 1 235 ? 11.616 34.521 -36.827 1.00 85.75 235 LEU A N 1
ATOM 1823 C CA . LEU A 1 235 ? 11.091 35.483 -35.860 1.00 85.75 235 LEU A CA 1
ATOM 1824 C C . LEU A 1 235 ? 12.181 36.372 -35.261 1.00 85.75 235 LEU A C 1
ATOM 1826 O O . LEU A 1 235 ? 12.006 37.591 -35.177 1.00 85.75 235 LEU A O 1
ATOM 1830 N N . ILE A 1 236 ? 13.314 35.769 -34.897 1.00 85.50 236 ILE A N 1
ATOM 1831 C CA . ILE A 1 236 ? 14.485 36.491 -34.387 1.00 85.50 236 ILE A CA 1
ATOM 1832 C C . ILE A 1 236 ? 15.019 37.454 -35.455 1.00 85.50 236 ILE A C 1
ATOM 1834 O O . ILE A 1 236 ? 15.345 38.596 -35.138 1.00 85.50 236 ILE A O 1
ATOM 1838 N N . TYR A 1 237 ? 15.050 37.027 -36.722 1.00 88.88 237 TYR A N 1
ATOM 1839 C CA . TYR A 1 237 ? 15.561 37.839 -37.827 1.00 88.88 237 TYR A CA 1
ATOM 1840 C C . TYR A 1 237 ? 14.620 38.990 -38.226 1.00 88.88 237 TYR A C 1
ATOM 1842 O O . TYR A 1 237 ? 15.062 40.123 -38.400 1.00 88.88 237 TYR A O 1
ATOM 1850 N N . LEU A 1 238 ? 13.315 38.728 -38.359 1.00 87.31 238 LEU A N 1
ATOM 1851 C CA . LEU A 1 238 ? 12.350 39.699 -38.894 1.00 87.31 238 LEU A CA 1
ATOM 1852 C C . LEU A 1 238 ? 11.831 40.695 -37.844 1.00 87.31 238 LEU A C 1
ATOM 1854 O O . LEU A 1 238 ? 11.459 41.819 -38.193 1.00 87.31 238 LEU A O 1
ATOM 1858 N N . ARG A 1 239 ? 11.745 40.299 -36.566 1.00 80.75 239 ARG A N 1
ATOM 1859 C CA . ARG A 1 239 ? 11.152 41.113 -35.484 1.00 80.75 239 ARG A CA 1
ATOM 1860 C C . ARG A 1 239 ? 11.934 40.998 -34.159 1.00 80.75 239 ARG A C 1
ATOM 1862 O O . ARG A 1 239 ? 11.359 40.608 -33.139 1.00 80.75 239 ARG A O 1
ATOM 1869 N N . PRO A 1 240 ? 13.204 41.441 -34.117 1.00 80.62 240 PRO A N 1
ATOM 1870 C CA . PRO A 1 240 ? 14.094 41.253 -32.966 1.00 80.62 240 PRO A CA 1
ATOM 1871 C C . PRO A 1 240 ? 13.670 41.978 -31.680 1.00 80.62 240 PRO A C 1
ATOM 1873 O O . PRO A 1 240 ? 14.161 41.639 -30.614 1.00 80.62 240 PRO A O 1
ATOM 1876 N N . HIS A 1 241 ? 12.767 42.963 -31.721 1.00 83.81 241 HIS A N 1
ATOM 1877 C CA . HIS A 1 241 ? 12.316 43.647 -30.498 1.00 83.81 241 HIS A CA 1
ATOM 1878 C C . HIS A 1 241 ? 11.163 42.921 -29.778 1.00 83.81 241 HIS A C 1
ATOM 1880 O O . HIS A 1 241 ? 11.049 42.992 -28.560 1.00 83.81 241 HIS A O 1
ATOM 1886 N N . TYR A 1 242 ? 10.325 42.182 -30.516 1.00 84.62 242 TYR A N 1
ATOM 1887 C CA . TYR A 1 242 ? 9.115 41.537 -29.980 1.00 84.62 242 TYR A CA 1
ATOM 1888 C C . TYR A 1 242 ? 9.203 40.007 -29.939 1.00 84.62 242 TYR A C 1
ATOM 1890 O O . TYR A 1 242 ? 8.215 39.343 -29.618 1.00 84.62 242 TYR A O 1
ATOM 1898 N N . TRP A 1 243 ? 10.367 39.437 -30.264 1.00 83.06 243 TRP A N 1
ATOM 1899 C CA . TRP A 1 243 ? 10.551 37.990 -30.367 1.00 83.06 243 TRP A CA 1
ATOM 1900 C C . TRP A 1 243 ? 10.085 37.187 -29.136 1.00 83.06 243 TRP A C 1
ATOM 1902 O O . TRP A 1 243 ? 9.524 36.117 -29.365 1.00 83.06 243 TRP A O 1
ATOM 1912 N N . PRO A 1 244 ? 10.189 37.653 -27.867 1.00 84.50 244 PRO A N 1
ATOM 1913 C CA . PRO A 1 244 ? 9.768 36.837 -26.726 1.00 84.50 244 PRO A CA 1
ATOM 1914 C C . PRO A 1 244 ? 8.249 36.626 -26.676 1.00 84.50 244 PRO A C 1
ATOM 1916 O O . PRO A 1 244 ? 7.781 35.528 -26.388 1.00 84.50 244 PRO A O 1
ATOM 1919 N N . ILE A 1 245 ? 7.464 37.659 -26.998 1.00 87.12 245 ILE A N 1
ATOM 1920 C CA . ILE A 1 245 ? 5.992 37.592 -26.989 1.00 87.12 245 ILE A CA 1
ATOM 1921 C C . ILE A 1 245 ? 5.509 36.680 -28.117 1.00 87.12 245 ILE A C 1
ATOM 1923 O O . ILE A 1 245 ? 4.666 35.804 -27.918 1.00 87.12 245 ILE A O 1
ATOM 1927 N N . TRP A 1 246 ? 6.078 36.858 -29.306 1.00 84.81 246 TRP A N 1
ATOM 1928 C CA . TRP A 1 246 ? 5.748 36.033 -30.459 1.00 84.81 246 TRP A CA 1
ATOM 1929 C C . TRP A 1 246 ? 6.185 34.578 -30.288 1.00 84.81 246 TRP A C 1
ATOM 1931 O O . TRP A 1 246 ? 5.464 33.686 -30.725 1.00 84.81 246 TRP A O 1
ATOM 1941 N N . LEU A 1 247 ? 7.308 34.320 -29.609 1.00 88.12 247 LEU A N 1
ATOM 1942 C CA . LEU A 1 247 ? 7.748 32.967 -29.275 1.00 88.12 247 LEU A CA 1
ATOM 1943 C C . LEU A 1 247 ? 6.701 32.236 -28.430 1.00 88.12 247 LEU A C 1
ATOM 1945 O O . LEU A 1 247 ? 6.362 31.097 -28.739 1.00 88.12 247 LEU A O 1
ATOM 1949 N N . ILE A 1 248 ? 6.145 32.898 -27.410 1.00 89.31 248 ILE A N 1
ATOM 1950 C CA . ILE A 1 248 ? 5.064 32.330 -26.592 1.00 89.31 248 ILE A CA 1
ATOM 1951 C C . ILE A 1 248 ? 3.856 31.995 -27.475 1.00 89.31 248 ILE A C 1
ATOM 1953 O O . ILE A 1 248 ? 3.325 30.889 -27.392 1.00 89.31 248 ILE A O 1
ATOM 1957 N N . GLY A 1 249 ? 3.458 32.909 -28.364 1.00 89.06 249 GLY A N 1
ATOM 1958 C CA . GLY A 1 249 ? 2.3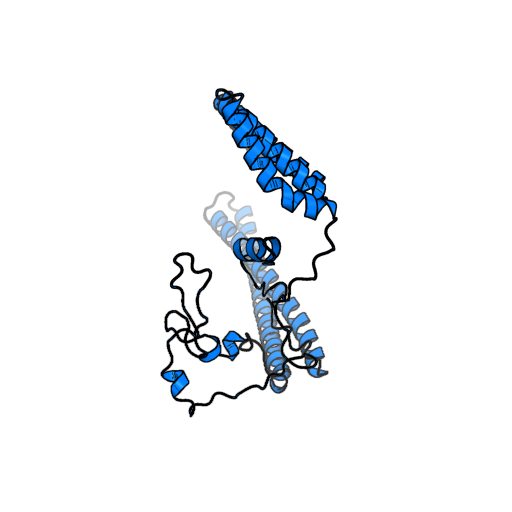58 32.677 -29.305 1.00 89.06 249 GLY A CA 1
ATOM 1959 C C . GLY A 1 249 ? 2.597 31.473 -30.222 1.00 89.06 249 GLY A C 1
ATOM 1960 O O . GLY A 1 249 ? 1.709 30.637 -30.388 1.00 89.06 249 GLY A O 1
ATOM 1961 N N . VAL A 1 250 ? 3.810 31.341 -30.762 1.00 88.06 250 VAL A N 1
ATOM 1962 C CA . VAL A 1 250 ? 4.213 30.202 -31.597 1.00 88.06 250 VAL A CA 1
ATOM 1963 C C . VAL A 1 250 ? 4.176 28.898 -30.808 1.00 88.06 250 VAL A C 1
ATOM 1965 O O . VAL A 1 250 ? 3.604 27.927 -31.294 1.00 88.06 250 VAL A O 1
ATOM 1968 N N . ILE A 1 251 ? 4.723 28.870 -29.590 1.00 88.50 251 ILE A N 1
ATOM 1969 C CA . ILE A 1 251 ? 4.709 27.682 -28.724 1.00 88.50 251 ILE A CA 1
ATOM 1970 C C . ILE A 1 251 ? 3.268 27.248 -28.432 1.00 88.50 251 ILE A C 1
ATOM 1972 O O . ILE A 1 251 ? 2.947 26.067 -28.565 1.00 88.50 251 ILE A O 1
ATOM 1976 N N . VAL A 1 252 ? 2.385 28.189 -28.082 1.00 90.19 252 VAL A N 1
ATOM 1977 C CA . VAL A 1 252 ? 0.968 27.903 -27.804 1.00 90.19 252 VAL A CA 1
ATOM 1978 C C . VAL A 1 252 ? 0.256 27.374 -29.051 1.00 90.19 252 VAL A C 1
ATOM 1980 O O . VAL A 1 252 ? -0.472 26.386 -28.959 1.00 90.19 252 VAL A O 1
ATOM 1983 N N . LEU A 1 253 ? 0.493 27.980 -30.218 1.00 88.94 253 LEU A N 1
ATOM 1984 C CA . LEU A 1 253 ? -0.067 27.521 -31.490 1.00 88.94 253 LEU A CA 1
ATOM 1985 C C . LEU A 1 253 ? 0.380 26.091 -31.812 1.00 88.94 253 LEU A C 1
ATOM 1987 O O . LEU A 1 253 ? -0.441 25.245 -32.164 1.00 88.94 253 LEU A O 1
ATOM 1991 N N . PHE A 1 254 ? 1.672 25.810 -31.659 1.00 89.25 254 PHE A N 1
ATOM 1992 C CA . PHE A 1 254 ? 2.244 24.498 -31.937 1.00 89.25 254 PHE A CA 1
ATOM 1993 C C . PHE A 1 254 ? 1.725 23.425 -30.984 1.00 89.25 254 PHE A C 1
ATOM 1995 O O . PHE A 1 254 ? 1.361 22.336 -31.423 1.00 89.25 254 PHE A O 1
ATOM 2002 N N . ALA A 1 255 ? 1.632 23.749 -29.694 1.00 87.00 255 ALA A N 1
ATOM 2003 C CA . ALA A 1 255 ? 1.051 22.867 -28.692 1.00 87.00 255 ALA A CA 1
ATOM 2004 C C . ALA A 1 255 ? -0.439 22.596 -28.970 1.00 87.00 255 ALA A C 1
ATOM 2006 O O . ALA A 1 255 ? -0.902 21.468 -28.800 1.00 87.00 255 ALA A O 1
ATOM 2007 N N . GLY A 1 256 ? -1.177 23.596 -29.463 1.00 88.56 256 GLY A N 1
ATOM 2008 C CA . GLY A 1 256 ? -2.567 23.440 -29.889 1.00 88.56 256 GLY A CA 1
ATOM 2009 C C . GLY A 1 256 ? -2.722 22.543 -31.118 1.00 88.56 256 GLY A C 1
ATOM 2010 O O . GLY A 1 256 ? -3.577 21.658 -31.123 1.00 88.56 256 GLY A O 1
ATOM 2011 N N . LEU A 1 257 ? -1.872 22.721 -32.135 1.00 87.19 257 LEU A N 1
ATOM 2012 C CA . LEU A 1 257 ? -1.848 21.867 -33.327 1.00 87.19 257 LEU A CA 1
ATOM 2013 C C . LEU A 1 257 ? -1.464 20.422 -32.986 1.00 87.19 257 LEU A C 1
ATOM 2015 O O . LEU A 1 257 ? -2.131 19.496 -33.443 1.00 87.19 257 LEU A O 1
ATOM 2019 N N . ASP A 1 258 ? -0.453 20.213 -32.140 1.00 84.88 258 ASP A N 1
ATOM 2020 C CA . ASP A 1 258 ? -0.074 18.878 -31.663 1.00 84.88 258 ASP A CA 1
ATOM 2021 C C . ASP A 1 258 ? -1.219 18.218 -30.874 1.00 84.88 258 ASP A C 1
ATOM 2023 O O . ASP A 1 258 ? -1.575 17.065 -31.129 1.00 84.88 258 ASP A O 1
ATOM 2027 N N . ALA A 1 259 ? -1.886 18.967 -29.990 1.00 86.31 259 ALA A N 1
ATOM 2028 C CA . ALA A 1 259 ? -3.055 18.475 -29.271 1.00 86.31 259 ALA A CA 1
ATOM 2029 C C . ALA A 1 259 ? -4.225 18.131 -30.208 1.00 86.31 259 ALA A C 1
ATOM 2031 O O . ALA A 1 259 ? -4.891 17.117 -29.992 1.00 86.31 259 ALA A O 1
ATOM 2032 N N . ALA A 1 260 ? -4.470 18.927 -31.253 1.00 85.31 260 ALA A N 1
ATOM 2033 C CA . ALA A 1 260 ? -5.491 18.648 -32.261 1.00 85.31 260 ALA A CA 1
ATOM 2034 C C . ALA A 1 260 ? -5.181 17.371 -33.050 1.00 85.31 260 ALA A C 1
ATOM 2036 O O . ALA A 1 260 ? -6.037 16.492 -33.151 1.00 85.31 260 ALA A O 1
ATOM 2037 N N . MET A 1 261 ? -3.943 17.221 -33.526 1.00 82.94 261 MET A N 1
ATOM 2038 C CA . MET A 1 261 ? -3.500 16.036 -34.271 1.00 82.94 261 MET A CA 1
ATOM 2039 C C . MET A 1 261 ? -3.560 14.756 -33.427 1.00 82.94 261 MET A C 1
ATOM 2041 O O . MET A 1 261 ? -3.827 13.678 -33.957 1.00 82.94 261 MET A O 1
ATOM 2045 N N . ARG A 1 262 ? -3.376 14.868 -32.105 1.00 78.19 262 ARG A N 1
ATOM 2046 C CA . ARG A 1 262 ? -3.498 13.758 -31.143 1.00 78.19 262 ARG A CA 1
ATOM 2047 C C . ARG A 1 262 ? -4.926 13.517 -30.634 1.00 78.19 262 ARG A C 1
ATOM 2049 O O . ARG A 1 262 ? -5.106 12.672 -29.760 1.00 78.19 262 ARG A O 1
ATOM 2056 N N . GLY A 1 263 ? -5.927 14.261 -31.117 1.00 80.06 263 GLY A N 1
ATOM 2057 C CA . GLY A 1 263 ? -7.324 14.140 -30.672 1.00 80.06 263 GLY A CA 1
ATOM 2058 C C . GLY A 1 263 ? -7.589 14.644 -29.245 1.00 80.06 263 GLY A C 1
ATOM 2059 O O . GLY A 1 263 ? -8.599 14.296 -28.643 1.00 80.06 263 GLY A O 1
ATOM 2060 N N . LYS A 1 264 ? -6.691 15.459 -28.681 1.00 85.62 264 LYS A N 1
ATOM 2061 C CA . LYS A 1 264 ? -6.731 15.969 -27.296 1.00 85.62 264 LYS A CA 1
ATOM 2062 C C . LYS A 1 264 ? -6.950 17.486 -27.217 1.00 85.62 264 LYS A C 1
ATOM 2064 O O . LYS A 1 264 ? -6.621 18.103 -26.204 1.00 85.62 264 LYS A O 1
ATOM 2069 N N . LEU A 1 265 ? -7.517 18.099 -28.261 1.00 86.62 265 LEU A N 1
ATOM 2070 C CA . LEU A 1 265 ? -7.720 19.553 -28.336 1.00 86.62 265 LEU A CA 1
ATOM 2071 C C . LEU A 1 265 ? -8.550 20.092 -27.164 1.00 86.62 265 LEU A C 1
ATOM 2073 O O . LEU A 1 265 ? -8.185 21.102 -26.572 1.00 86.62 265 LEU A O 1
ATOM 2077 N N . SER A 1 266 ? -9.617 19.384 -26.781 1.00 87.38 266 SER A N 1
ATOM 2078 C CA . SER A 1 266 ? -10.458 19.769 -25.640 1.00 87.38 266 SER A CA 1
ATOM 2079 C C . SER A 1 266 ? -9.649 19.855 -24.340 1.00 87.38 266 SER A C 1
ATOM 2081 O O . SER A 1 266 ? -9.687 20.869 -23.645 1.00 87.38 266 SER A O 1
ATOM 2083 N N . THR A 1 267 ? -8.826 18.842 -24.049 1.00 87.06 267 THR A N 1
ATOM 2084 C CA . THR A 1 267 ? -7.969 18.825 -22.855 1.00 87.06 267 THR A CA 1
ATOM 2085 C C . THR A 1 267 ? -6.919 19.936 -22.882 1.00 87.06 267 THR A C 1
ATOM 2087 O O . THR A 1 267 ? -6.630 20.527 -21.842 1.00 87.06 267 THR A O 1
ATOM 2090 N N . PHE A 1 268 ? -6.350 20.237 -24.052 1.00 90.75 268 PHE A N 1
ATOM 2091 C CA . PHE A 1 268 ? -5.401 21.338 -24.207 1.00 90.75 268 PHE A CA 1
ATOM 2092 C C . PHE A 1 268 ? -6.055 22.694 -23.939 1.00 90.75 268 PHE A C 1
ATOM 2094 O O . PHE A 1 268 ? -5.519 23.466 -23.148 1.00 90.75 268 PHE A O 1
ATOM 2101 N N . LEU A 1 269 ? -7.226 22.954 -24.529 1.00 91.88 269 LEU A N 1
ATOM 2102 C CA . LEU A 1 269 ? -7.959 24.203 -24.325 1.00 91.88 269 LEU A CA 1
ATOM 2103 C C . LEU A 1 269 ? -8.313 24.403 -22.850 1.00 91.88 269 LEU A C 1
ATOM 2105 O O . LEU A 1 269 ? -8.035 25.467 -22.313 1.00 91.88 269 LEU A O 1
ATOM 2109 N N . ILE A 1 270 ? -8.814 23.368 -22.167 1.00 92.50 270 ILE A N 1
ATOM 2110 C CA . ILE A 1 270 ? -9.125 23.441 -20.730 1.00 92.50 270 ILE A CA 1
ATOM 2111 C C . ILE A 1 270 ? -7.873 23.789 -19.912 1.00 92.50 270 ILE A C 1
ATOM 2113 O O . ILE A 1 270 ? -7.908 24.701 -19.088 1.00 92.50 270 ILE A O 1
ATOM 2117 N N . ARG A 1 271 ? -6.747 23.101 -20.145 1.00 91.25 271 ARG A N 1
ATOM 2118 C CA . ARG A 1 271 ? -5.488 23.375 -19.427 1.00 91.25 271 ARG A CA 1
ATOM 2119 C C . ARG A 1 271 ? -4.954 24.774 -19.711 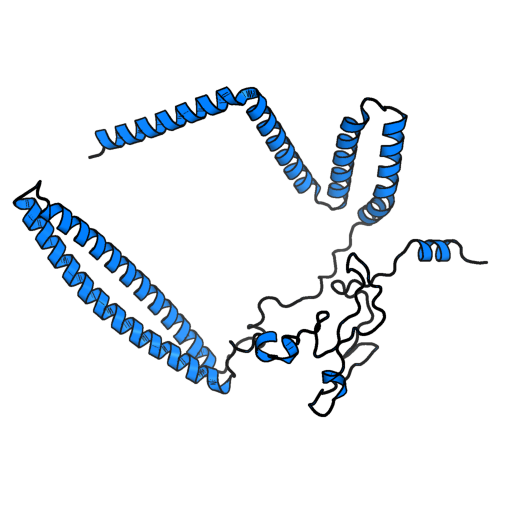1.00 91.25 271 ARG A C 1
ATOM 2121 O O . ARG A 1 271 ? -4.490 25.435 -18.787 1.00 91.25 271 ARG A O 1
ATOM 2128 N N . LEU A 1 272 ? -5.037 25.226 -20.961 1.00 93.06 272 LEU A N 1
ATOM 2129 C CA . LEU A 1 272 ? -4.630 26.568 -21.356 1.00 93.06 272 LEU A CA 1
ATOM 2130 C C . LEU A 1 272 ? -5.501 27.620 -20.663 1.00 93.06 272 LEU A C 1
ATOM 2132 O O . LEU A 1 272 ? -4.962 28.565 -20.097 1.00 93.06 272 LEU A O 1
ATOM 2136 N N . THR A 1 273 ? -6.822 27.432 -20.631 1.00 93.62 273 THR A N 1
ATOM 2137 C CA . THR A 1 273 ? -7.741 28.321 -19.912 1.00 93.62 273 THR A CA 1
ATOM 2138 C C . THR A 1 273 ? -7.443 28.350 -18.418 1.00 93.62 273 THR A C 1
ATOM 2140 O O . THR A 1 273 ? -7.393 29.435 -17.852 1.00 93.62 273 THR A O 1
ATOM 2143 N N . ILE A 1 274 ? -7.189 27.203 -17.778 1.00 93.56 274 ILE A N 1
ATOM 2144 C CA . ILE A 1 274 ? -6.808 27.148 -16.355 1.00 93.56 274 ILE A CA 1
ATOM 2145 C C . ILE A 1 274 ? -5.497 27.902 -16.115 1.00 93.56 274 ILE A C 1
ATOM 2147 O O . ILE A 1 274 ? -5.408 28.686 -15.175 1.00 93.56 274 ILE A O 1
ATOM 2151 N N . LEU A 1 275 ? -4.488 27.709 -16.968 1.00 92.50 275 LEU A N 1
ATOM 2152 C CA . LEU A 1 275 ? -3.201 28.393 -16.844 1.00 92.50 275 LEU A CA 1
ATOM 2153 C C . LEU A 1 275 ? -3.360 29.908 -17.016 1.00 92.50 275 LEU A C 1
ATOM 2155 O O . LEU A 1 275 ? -2.845 30.668 -16.198 1.00 92.50 275 LEU A O 1
ATOM 2159 N N . LEU A 1 276 ? -4.114 30.348 -18.028 1.00 93.31 276 LEU A N 1
ATOM 2160 C CA . LEU A 1 276 ? -4.440 31.762 -18.222 1.00 93.31 276 LEU A CA 1
ATOM 2161 C C . LEU A 1 276 ? -5.224 32.314 -17.030 1.00 93.31 276 LEU A C 1
ATOM 2163 O O . LEU A 1 276 ? -4.902 33.397 -16.556 1.00 93.31 276 LEU A O 1
ATOM 2167 N N . ALA A 1 277 ? -6.199 31.572 -16.506 1.00 94.75 277 ALA A N 1
ATOM 2168 C CA . ALA A 1 277 ? -6.972 31.971 -15.337 1.00 94.75 277 ALA A CA 1
ATOM 2169 C C . ALA A 1 277 ? -6.067 32.148 -14.110 1.00 94.75 277 ALA A C 1
ATOM 2171 O O . ALA A 1 277 ? -6.108 33.201 -13.482 1.00 94.75 277 ALA A O 1
ATOM 2172 N N . LEU A 1 278 ? -5.182 31.190 -13.819 1.00 95.19 278 LEU A N 1
ATOM 2173 C CA . LEU A 1 278 ? -4.201 31.295 -12.734 1.00 95.19 278 LEU A CA 1
ATOM 2174 C C . LEU A 1 278 ? -3.256 32.481 -12.932 1.00 95.19 278 LEU A C 1
ATOM 2176 O O . LEU A 1 278 ? -3.013 33.231 -11.990 1.00 95.19 278 LEU A O 1
ATOM 2180 N N . PHE A 1 279 ? -2.765 32.691 -14.154 1.00 93.31 279 PHE A N 1
ATOM 2181 C CA . PHE A 1 279 ? -1.901 33.822 -14.476 1.00 93.31 279 PHE A CA 1
ATOM 2182 C C . PHE A 1 279 ? -2.624 35.158 -14.274 1.00 93.31 279 PHE A C 1
ATOM 2184 O O . PHE A 1 279 ? -2.104 36.046 -13.601 1.00 93.31 279 PHE A O 1
ATOM 2191 N N . THR A 1 280 ? -3.851 35.291 -14.787 1.00 93.06 280 THR A N 1
ATOM 2192 C CA . THR A 1 280 ? -4.675 36.490 -14.578 1.00 93.06 280 THR A CA 1
ATOM 2193 C C . THR A 1 280 ? -5.031 36.689 -13.108 1.00 93.06 280 THR A C 1
ATOM 2195 O O . THR A 1 280 ? -4.949 37.811 -12.623 1.00 93.06 280 THR A O 1
ATOM 2198 N N . SER A 1 281 ? -5.338 35.623 -12.365 1.00 91.62 281 SER A N 1
ATOM 2199 C CA . SER A 1 281 ? -5.611 35.682 -10.929 1.00 91.62 281 SER A CA 1
ATOM 2200 C C . SER A 1 281 ? -4.378 36.127 -10.146 1.00 91.62 281 SER A C 1
ATOM 2202 O O . SER A 1 281 ? -4.490 36.969 -9.262 1.00 91.62 281 SER A O 1
ATOM 2204 N N . GLY A 1 282 ? -3.193 35.613 -10.482 1.00 92.06 282 GLY A N 1
ATOM 2205 C CA . GLY A 1 282 ? -1.929 36.044 -9.887 1.00 92.06 282 GLY A CA 1
ATOM 2206 C C . GLY A 1 282 ? -1.618 37.507 -10.202 1.00 92.06 282 GLY A C 1
ATOM 2207 O O . GLY A 1 282 ? -1.237 38.261 -9.310 1.00 92.06 282 GLY A O 1
ATOM 2208 N N . LEU A 1 283 ? -1.859 37.939 -11.443 1.00 92.81 283 LEU A N 1
ATOM 2209 C CA . LEU A 1 283 ? -1.712 39.337 -11.849 1.00 92.81 283 LEU A CA 1
ATOM 2210 C C . LEU A 1 283 ? -2.681 40.254 -11.086 1.00 92.81 283 LEU A C 1
ATOM 2212 O O . LEU A 1 283 ? -2.279 41.329 -10.640 1.00 92.81 283 LEU A O 1
ATOM 2216 N N . LEU A 1 284 ? -3.936 39.828 -10.908 1.00 90.38 284 LEU A N 1
ATOM 2217 C CA . LEU A 1 284 ? -4.936 40.543 -10.116 1.00 90.38 284 LEU A CA 1
ATOM 2218 C C . LEU A 1 284 ? -4.526 40.619 -8.645 1.00 90.38 284 LEU A C 1
ATOM 2220 O O . LEU A 1 284 ? -4.555 41.705 -8.079 1.00 90.38 284 LEU A O 1
ATOM 2224 N N . LEU A 1 285 ? -4.083 39.517 -8.037 1.00 90.00 285 LEU A N 1
ATOM 2225 C CA . LEU A 1 285 ? -3.596 39.508 -6.655 1.00 90.00 285 LEU A CA 1
ATOM 2226 C C . LEU A 1 285 ? -2.377 40.409 -6.477 1.00 90.00 285 LEU A C 1
ATOM 2228 O O . LEU A 1 285 ? -2.327 41.169 -5.520 1.00 90.00 285 LEU A O 1
ATOM 2232 N N . TYR A 1 286 ? -1.427 40.384 -7.412 1.00 93.00 286 TYR A N 1
ATOM 2233 C CA . TYR A 1 286 ? -0.265 41.268 -7.373 1.00 93.00 286 TYR A CA 1
ATOM 2234 C C . TYR A 1 286 ? -0.670 42.744 -7.478 1.00 93.00 286 TYR A C 1
ATOM 2236 O O . TYR A 1 286 ? -0.204 43.583 -6.707 1.00 93.00 286 TYR A O 1
ATOM 2244 N N . ARG A 1 287 ? -1.579 43.073 -8.406 1.00 94.31 287 ARG A N 1
ATOM 2245 C CA . ARG A 1 287 ? -2.049 44.449 -8.618 1.00 94.31 287 ARG A CA 1
ATOM 2246 C C . ARG A 1 287 ? -2.936 44.958 -7.476 1.00 94.31 287 ARG A C 1
ATOM 2248 O O . ARG A 1 287 ? -2.867 46.142 -7.159 1.00 94.31 287 ARG A O 1
ATOM 2255 N N . PHE A 1 288 ? -3.756 44.095 -6.879 1.00 92.94 288 PHE A N 1
ATOM 2256 C CA . PHE A 1 288 ? -4.810 44.437 -5.916 1.00 92.94 288 PHE A CA 1
ATOM 2257 C C . PHE A 1 288 ? -4.617 43.772 -4.543 1.00 92.94 288 PHE A C 1
ATOM 2259 O O . PHE A 1 288 ? -5.589 43.516 -3.831 1.00 92.94 288 PHE A O 1
ATOM 2266 N N . TRP A 1 289 ? -3.374 43.504 -4.140 1.00 92.50 289 TRP A N 1
ATOM 2267 C CA . TRP A 1 289 ? -3.063 42.755 -2.916 1.00 92.50 289 TRP A CA 1
ATOM 2268 C C . TRP A 1 289 ? -3.709 43.357 -1.657 1.00 92.50 289 TRP A C 1
ATOM 2270 O O . TRP A 1 289 ? -4.214 42.623 -0.811 1.00 92.50 289 TRP A O 1
ATOM 2280 N N . LEU A 1 290 ? -3.773 44.690 -1.564 1.00 90.75 290 LEU A N 1
ATOM 2281 C CA . LEU A 1 290 ? -4.397 45.382 -0.435 1.00 90.75 290 LEU A CA 1
ATOM 2282 C C . LEU A 1 290 ? -5.905 45.099 -0.354 1.00 90.75 290 LEU A C 1
ATOM 2284 O O . LEU A 1 290 ? -6.418 44.832 0.728 1.00 90.75 290 LEU A O 1
ATOM 2288 N N . LEU A 1 291 ? -6.612 45.101 -1.490 1.00 90.94 291 LEU A N 1
ATOM 2289 C CA . LEU A 1 291 ? -8.038 44.761 -1.539 1.00 90.94 291 LEU A CA 1
ATOM 2290 C C . LEU A 1 291 ? -8.278 43.305 -1.130 1.00 90.94 291 LEU A C 1
ATOM 2292 O O . LEU A 1 291 ? -9.229 43.033 -0.404 1.00 90.94 291 LEU A O 1
ATOM 2296 N N . ALA A 1 292 ? -7.405 42.381 -1.541 1.00 87.50 292 ALA A N 1
ATOM 2297 C CA . ALA A 1 292 ? -7.499 40.980 -1.133 1.00 87.50 292 ALA A CA 1
ATOM 2298 C C . ALA A 1 292 ? -7.348 40.814 0.391 1.00 87.50 292 ALA A C 1
ATOM 2300 O O . ALA A 1 292 ? -8.134 40.095 1.008 1.00 87.50 292 ALA A O 1
ATOM 2301 N N . VAL A 1 293 ? -6.398 41.528 1.010 1.00 90.94 293 VAL A N 1
ATOM 2302 C CA . VAL A 1 293 ? -6.219 41.544 2.475 1.00 90.94 293 VAL A CA 1
ATOM 2303 C C . VAL A 1 293 ? -7.443 42.134 3.174 1.00 90.94 293 VAL A C 1
ATOM 2305 O O . VAL A 1 293 ? -7.943 41.543 4.127 1.00 90.94 293 VAL A O 1
ATOM 2308 N N . VAL A 1 294 ? -7.968 43.260 2.682 1.00 93.44 294 VAL A N 1
ATOM 2309 C CA . VAL A 1 294 ? -9.166 43.900 3.248 1.00 93.44 294 VAL A CA 1
ATOM 2310 C C . VAL A 1 294 ? -10.376 42.966 3.186 1.00 93.44 294 VAL A C 1
ATOM 2312 O O . VAL A 1 294 ? -11.058 42.795 4.193 1.00 93.44 294 VAL A O 1
ATOM 2315 N N . ILE A 1 295 ? -10.618 42.308 2.048 1.00 92.62 295 ILE A N 1
ATOM 2316 C CA . ILE A 1 295 ? -11.697 41.318 1.910 1.00 92.62 295 ILE A CA 1
ATOM 2317 C C . ILE A 1 295 ? -11.493 40.157 2.891 1.00 92.62 295 ILE A C 1
ATOM 2319 O O . ILE A 1 295 ? -12.446 39.752 3.552 1.00 92.62 295 ILE A O 1
ATOM 2323 N N . GLY A 1 296 ? -10.263 39.654 3.037 1.00 91.12 296 GLY A N 1
ATOM 2324 C CA . GLY A 1 296 ? -9.938 38.594 3.996 1.00 91.12 296 GLY A CA 1
ATOM 2325 C C . GLY A 1 296 ? -10.247 38.981 5.445 1.00 91.12 296 GLY A C 1
ATOM 2326 O O . GLY A 1 296 ? -10.873 38.206 6.166 1.00 91.12 296 GLY A O 1
ATOM 2327 N N . ILE A 1 297 ? -9.881 40.200 5.855 1.00 95.56 297 ILE A N 1
ATOM 2328 C CA . ILE A 1 297 ? -10.187 40.732 7.192 1.00 95.56 297 ILE A CA 1
ATOM 2329 C C . ILE A 1 297 ? -11.701 40.879 7.389 1.00 95.56 297 ILE A C 1
ATOM 2331 O O . ILE A 1 297 ? -12.214 40.508 8.441 1.00 95.56 297 ILE A O 1
ATOM 2335 N N . ILE A 1 298 ? -12.430 41.370 6.381 1.00 96.12 298 ILE A N 1
ATOM 2336 C CA . ILE A 1 298 ? -13.896 41.486 6.437 1.00 96.12 298 ILE A CA 1
ATOM 2337 C C . ILE A 1 298 ? -14.543 40.107 6.607 1.00 96.12 298 ILE A C 1
ATOM 2339 O O . ILE A 1 298 ? -15.424 39.951 7.448 1.00 96.12 298 ILE A O 1
ATOM 2343 N N . VAL A 1 299 ? -14.099 39.094 5.856 1.00 95.06 299 VAL A N 1
ATOM 2344 C CA . VAL A 1 299 ? -14.609 37.718 5.985 1.00 95.06 299 VAL A CA 1
ATOM 2345 C C . VAL A 1 299 ? -14.332 37.161 7.380 1.00 95.06 299 VAL A C 1
ATOM 2347 O O . VAL A 1 299 ? -15.239 36.602 7.994 1.00 95.06 299 VAL A O 1
ATOM 2350 N N . LEU A 1 300 ? -13.122 37.357 7.911 1.00 94.62 300 LEU A N 1
ATOM 2351 C CA . LEU A 1 300 ? -12.770 36.931 9.267 1.00 94.62 300 LEU A CA 1
ATOM 2352 C C . LEU A 1 300 ? -13.656 37.615 10.317 1.00 94.62 300 LEU A C 1
ATOM 2354 O O . LEU A 1 300 ? -14.174 36.951 11.210 1.00 94.62 300 LEU A O 1
ATOM 2358 N N . ALA A 1 301 ? -13.882 38.923 10.179 1.00 94.62 301 ALA A N 1
ATOM 2359 C CA . ALA A 1 301 ? -14.757 39.677 11.068 1.00 94.62 301 ALA A CA 1
ATOM 2360 C C . ALA A 1 301 ? -16.209 39.178 10.999 1.00 94.62 301 ALA A C 1
ATOM 2362 O O . ALA A 1 301 ? -16.843 39.018 12.036 1.00 94.62 301 ALA A O 1
ATOM 2363 N N . ILE A 1 302 ? -16.729 38.876 9.804 1.00 95.31 302 ILE A N 1
ATOM 2364 C CA . ILE A 1 302 ? -18.074 38.302 9.631 1.00 95.31 302 ILE A CA 1
ATOM 2365 C C . ILE A 1 302 ? -18.173 36.929 10.303 1.00 95.31 302 ILE A C 1
ATOM 2367 O O . ILE A 1 302 ? -19.171 36.658 10.969 1.00 95.31 302 ILE A O 1
ATOM 2371 N N . ILE A 1 303 ? -17.157 36.073 10.150 1.00 93.19 303 ILE A N 1
ATOM 2372 C CA . ILE A 1 303 ? -17.107 34.760 10.810 1.00 93.19 303 ILE A CA 1
ATOM 2373 C C . ILE A 1 303 ? -17.107 34.939 12.332 1.00 93.19 303 ILE A C 1
ATOM 2375 O O . ILE A 1 303 ? -17.950 34.357 13.003 1.00 93.19 303 ILE A O 1
ATOM 2379 N N . MET A 1 304 ? -16.254 35.816 12.862 1.00 92.06 304 MET A N 1
ATOM 2380 C CA . MET A 1 304 ? -16.160 36.069 14.302 1.00 92.06 304 MET A CA 1
ATOM 2381 C C . MET A 1 304 ? -17.460 36.645 14.876 1.00 92.06 304 MET A C 1
ATOM 2383 O O . MET A 1 304 ? -17.910 36.239 15.941 1.00 92.06 304 MET A O 1
ATOM 2387 N N . ILE A 1 305 ? -18.110 37.562 14.153 1.00 92.94 305 ILE A N 1
ATOM 2388 C CA . ILE A 1 305 ? -19.419 38.096 14.542 1.00 92.94 305 ILE A CA 1
ATOM 2389 C C . ILE A 1 305 ? -20.473 36.988 14.513 1.00 92.94 305 ILE A C 1
ATOM 2391 O O . ILE A 1 305 ? -21.274 36.899 15.437 1.00 92.94 305 ILE A O 1
ATOM 2395 N N . ARG A 1 306 ? -20.486 36.133 13.484 1.00 90.25 306 ARG A N 1
ATOM 2396 C CA . ARG A 1 306 ? -21.415 34.999 13.401 1.00 90.25 306 ARG A CA 1
ATOM 2397 C C . ARG A 1 306 ? -21.228 34.039 14.574 1.00 90.25 306 ARG A C 1
ATOM 2399 O O . ARG A 1 306 ? -22.233 33.584 15.115 1.00 90.25 306 ARG A O 1
ATOM 2406 N N . ASP A 1 307 ? -19.990 33.728 14.937 1.00 87.88 307 ASP A N 1
ATOM 2407 C CA . ASP A 1 307 ? -19.685 32.813 16.035 1.00 87.88 307 ASP A CA 1
ATOM 2408 C C . ASP A 1 307 ? -20.069 33.433 17.384 1.00 87.88 307 ASP A C 1
ATOM 2410 O O . ASP A 1 307 ? -20.802 32.805 18.141 1.00 87.88 307 ASP A O 1
ATOM 2414 N N . ASN A 1 308 ? -19.751 34.711 17.614 1.00 86.19 308 ASN A N 1
ATOM 2415 C CA . ASN A 1 308 ? -20.191 35.438 18.809 1.00 86.19 308 ASN A CA 1
ATOM 2416 C C . ASN A 1 308 ? -21.724 35.543 18.902 1.00 86.19 308 ASN A C 1
ATOM 2418 O O . ASN A 1 308 ? -22.304 35.393 19.971 1.00 86.19 308 ASN A O 1
ATOM 2422 N N . VAL A 1 309 ? -22.417 35.799 17.788 1.00 87.00 309 VAL A N 1
ATOM 2423 C CA . VAL A 1 309 ? -23.890 35.842 17.754 1.00 87.00 309 VAL A CA 1
ATOM 2424 C C . VAL A 1 309 ? -24.467 34.449 18.013 1.00 87.00 309 VAL A C 1
ATOM 2426 O O . VAL A 1 309 ? -25.450 34.326 18.734 1.00 87.00 309 VAL A O 1
ATOM 2429 N N . ARG A 1 310 ? -23.860 33.385 17.479 1.00 80.38 310 ARG A N 1
ATOM 2430 C CA . ARG A 1 310 ? -24.250 32.007 17.809 1.00 80.38 310 ARG A CA 1
ATOM 2431 C C . ARG A 1 310 ? -24.039 31.681 19.280 1.00 80.38 310 ARG A C 1
ATOM 2433 O O . ARG A 1 310 ? -24.885 31.006 19.839 1.00 80.38 310 ARG A O 1
ATOM 2440 N N . GLU A 1 311 ? -22.975 32.169 19.898 1.00 77.81 311 GLU A N 1
ATOM 2441 C CA . GLU A 1 311 ? -22.713 31.980 21.328 1.00 77.81 311 GLU A CA 1
ATOM 2442 C C . GLU A 1 311 ? -23.722 32.746 22.200 1.00 77.81 311 GLU A C 1
ATOM 2444 O O . GLU A 1 311 ? -24.180 32.246 23.222 1.00 77.81 311 GLU A O 1
ATOM 2449 N N . VAL A 1 312 ? -24.146 33.936 21.763 1.00 76.75 312 VAL A N 1
ATOM 2450 C CA . VAL A 1 312 ? -25.119 34.767 22.492 1.00 76.75 312 VAL A CA 1
ATOM 2451 C C . VAL A 1 312 ? -26.566 34.282 22.323 1.00 76.75 312 VAL A C 1
ATOM 2453 O O . VAL A 1 312 ? -27.357 34.383 23.260 1.00 76.75 312 VAL A O 1
ATOM 2456 N N . PHE A 1 313 ? -26.938 33.776 21.143 1.00 72.69 313 PHE A N 1
ATOM 2457 C CA . PHE A 1 313 ? -28.308 33.331 20.838 1.00 72.69 313 PHE A CA 1
ATOM 2458 C C . PHE A 1 313 ? -28.497 31.808 20.883 1.00 72.69 313 PHE A C 1
ATOM 2460 O O . PHE A 1 313 ? -29.634 31.344 20.858 1.00 72.69 313 PHE A O 1
ATOM 2467 N N . GLY A 1 314 ? -27.412 31.038 20.953 1.00 52.69 314 GLY A N 1
ATOM 2468 C CA . GLY A 1 314 ? -27.403 29.590 21.131 1.00 52.69 314 GLY A CA 1
ATOM 2469 C C . GLY A 1 314 ? -27.312 29.216 22.605 1.00 52.69 314 GLY A C 1
ATOM 2470 O O . GLY A 1 314 ? -26.249 28.844 23.093 1.00 52.69 314 GLY A O 1
ATOM 2471 N N . ARG A 1 315 ? -28.455 29.305 23.287 1.00 45.91 315 ARG A N 1
ATOM 2472 C CA . ARG A 1 315 ? -28.890 28.190 24.132 1.00 45.91 315 ARG A CA 1
ATOM 2473 C C . ARG A 1 315 ? -29.526 27.145 23.228 1.00 45.91 315 ARG A C 1
ATOM 2475 O O . ARG A 1 315 ? -30.310 27.565 22.347 1.00 45.91 315 ARG A O 1
#

pLDDT: mean 86.34, std 11.28, range [43.25, 98.31]

Foldseek 3Di:
DPPVVVVVCVVVDDDDDDVLQRNDQDEDDPGPHYDDDDDDDPVPVVQVVFFAFDDDAPVPPVPPRGGAGDDQAHNVRHGDCCRPPVCVVLLVVPPDDLVCPLVVLVVVLVVLVVVLVVLVVVLVVLVVVLVVLVVVLVVCCVPPVDDPVNVVSVVVNVVSVVVSVVSVVVSVVSVVVSVVSVVVSVCSVVVPPDDPCPSPPDDSDRDPDDDDQDPQLVVCVVCVVVVLVVVLVVLCVPPVVCSVVVNVVSVLVSVLVNCVSRVNNVVSVVVVVVVVVVVVVVVCCVVCVVVVVVVVVVVVVVVVVVVVVCVVVPD

Sequence (315 aa):
PLNLETGLRGLLSIPFVDYARGDGPSIGPQQAEDWTPILISNDDGWVDGYRGLWGLDTWDPLGGERAPSGPKYNRDGSVRLSWRAPLQWAGLDKVLPPNRAVTAMGKVVTDLEEQEKTLHEELVAQRRTLRSLELEVEALRSTQYLSSVLNEREEDLVQAETKLHALSEQLNSVKESQEAGNEHLARLKTGDFGPARAHIRHAVTPQPIAAPQSRAAYFWAAISGGLLLLLVVALIYLRPHYWPIWLIGVIVLFAGLDAAMRGKLSTFLIRLTILLALFTSGLLLYRFWLLAVVIGIIVLAIIMIRDNVREVFGR

Radius of gyration: 35.7 Å; chains: 1; bounding box: 63×73×101 Å

Secondary structure (DSSP, 8-state):
---HHHHHHHHH------TTTT-SPPBSTTSSB--------TT-HHHHH--SBSS-----TT-TTPPPB-SSB-TTSPBPHHHH-HHHHHT-TT---HHHHHHHHHHHHHHHHHHHHHHHHHHHHHHHHHHHHHHHHHHHHHH-TT-HHHHHHHHHHHHHHHHHHHHHHHHHHHHHHHHHHHHHHHHHHTT----TTTT-SS--PPPPPPP---HHHHHHHHHHHHHHHHHHHHHHHH-TTTHHHHHHHHHHHHHHHHHHHTT-HHHHHHHHHHHHHHHHHHHHHHHTHHHHHHHHHHHHHHHHHHHHHHHHH--